Protein AF-0000000078831468 (afdb_homodimer)

InterPro domains:
  IPR011051 RmlC-like cupin domain superfamily [SSF51182] (27-112)
  IPR014710 RmlC-like jelly roll fold [G3DSA:2.60.120.10] (14-116)

Structure (mmCIF, N/CA/C/O backbone):
data_AF-0000000078831468-model_v1
#
loop_
_entity.id
_entity.type
_entity.pdbx_description
1 polymer Cupin
#
loop_
_atom_site.group_PDB
_atom_site.id
_atom_site.type_symbol
_atom_site.label_atom_id
_atom_site.label_alt_id
_atom_site.label_comp_id
_atom_site.label_asym_id
_atom_site.label_entity_id
_atom_site.label_seq_id
_atom_site.pdbx_PDB_ins_code
_atom_site.Cartn_x
_atom_site.Cartn_y
_atom_site.Cartn_z
_atom_site.occupancy
_atom_site.B_iso_or_equiv
_atom_site.auth_seq_id
_atom_site.auth_comp_id
_atom_site.auth_asym_id
_atom_site.auth_atom_id
_atom_site.pdbx_PDB_model_num
ATOM 1 N N . MET A 1 1 ? -18.938 12.031 10.656 1 27.33 1 MET A N 1
ATOM 2 C CA . MET A 1 1 ? -18.188 11.875 9.406 1 27.33 1 MET A CA 1
ATOM 3 C C . MET A 1 1 ? -18.547 10.562 8.719 1 27.33 1 MET A C 1
ATOM 5 O O . MET A 1 1 ? -18.531 9.5 9.344 1 27.33 1 MET A O 1
ATOM 9 N N . THR A 1 2 ? -19.359 10.523 7.738 1 30.59 2 THR A N 1
ATOM 10 C CA . THR A 1 2 ? -20 9.375 7.121 1 30.59 2 THR A CA 1
ATOM 11 C C . THR A 1 2 ? -18.953 8.344 6.688 1 30.59 2 THR A C 1
ATOM 13 O O . THR A 1 2 ? -17.984 8.68 6.016 1 30.59 2 THR A O 1
ATOM 16 N N . GLN A 1 3 ? -18.766 7.34 7.434 1 36.34 3 GLN A N 1
ATOM 17 C CA . GLN A 1 3 ? -17.891 6.238 7.035 1 36.34 3 GLN A CA 1
ATOM 18 C C . GLN A 1 3 ? -18.094 5.883 5.566 1 36.34 3 GLN A C 1
ATOM 20 O O . GLN A 1 3 ? -19.234 5.766 5.098 1 36.34 3 GLN A O 1
ATOM 25 N N . PRO A 1 4 ? -17.219 6.297 4.73 1 39.66 4 PRO A N 1
ATOM 26 C CA . PRO A 1 4 ? -17.562 5.926 3.355 1 39.66 4 PRO A CA 1
ATOM 27 C C . PRO A 1 4 ? -18.172 4.523 3.256 1 39.66 4 PRO A C 1
ATOM 29 O O . PRO A 1 4 ? -17.75 3.615 3.975 1 39.66 4 PRO A O 1
ATOM 32 N N . ILE A 1 5 ? -19.391 4.406 3.178 1 40.69 5 ILE A N 1
ATOM 33 C CA . ILE A 1 5 ? -20.047 3.146 2.844 1 40.69 5 ILE A CA 1
ATOM 34 C C . ILE A 1 5 ? -19.25 2.41 1.776 1 40.69 5 ILE A C 1
ATOM 36 O O . ILE A 1 5 ? -18.984 2.959 0.705 1 40.69 5 ILE A O 1
ATOM 40 N N . HIS A 1 6 ? -18.188 1.81 2.156 1 49.22 6 HIS A N 1
ATOM 41 C CA . HIS A 1 6 ? -17.5 1.022 1.134 1 49.22 6 HIS A CA 1
ATOM 42 C C . HIS A 1 6 ? -18.484 0.12 0.39 1 49.22 6 HIS A C 1
ATOM 44 O O . HIS A 1 6 ? -19.266 -0.592 1.013 1 49.22 6 HIS A O 1
ATOM 50 N N . PRO A 1 7 ? -18.812 0.538 -0.784 1 47.28 7 PRO A N 1
ATOM 51 C CA . PRO A 1 7 ? -19.734 -0.297 -1.564 1 47.28 7 PRO A CA 1
ATOM 52 C C . PRO A 1 7 ? -19.438 -1.789 -1.421 1 47.28 7 PRO A C 1
ATOM 54 O O . PRO A 1 7 ? -18.281 -2.176 -1.192 1 47.28 7 PRO A O 1
ATOM 57 N N . VAL A 1 8 ? -20.422 -2.525 -1.365 1 51.25 8 VAL A N 1
ATOM 58 C CA . VAL A 1 8 ? -20.5 -3.969 -1.566 1 51.25 8 VAL A CA 1
ATOM 59 C C . VAL A 1 8 ? -19.688 -4.359 -2.805 1 51.25 8 VAL A C 1
ATOM 61 O O . VAL A 1 8 ? -19.875 -3.783 -3.879 1 51.25 8 VAL A O 1
ATOM 64 N N . GLY A 1 9 ? -18.406 -4.773 -2.799 1 64 9 GLY A N 1
ATOM 65 C CA . GLY A 1 9 ? -17.672 -5.293 -3.943 1 64 9 GLY A CA 1
ATOM 66 C C . GLY A 1 9 ? -16.266 -4.742 -4.051 1 64 9 GLY A C 1
ATOM 67 O O . GLY A 1 9 ? -15.586 -4.965 -5.055 1 64 9 GLY A O 1
ATOM 68 N N . GLY A 1 10 ? -15.922 -4.016 -3.152 1 82.94 10 GLY A N 1
ATOM 69 C CA . GLY A 1 10 ? -14.562 -3.504 -3.168 1 82.94 10 GLY A CA 1
ATOM 70 C C . GLY A 1 10 ? -14.461 -2.102 -3.738 1 82.94 10 GLY A C 1
ATOM 71 O O . GLY A 1 10 ? -15.18 -1.751 -4.672 1 82.94 10 GLY A O 1
ATOM 72 N N . ALA A 1 11 ? -13.828 -1.176 -3.217 1 92.31 11 ALA A N 1
ATOM 73 C CA . ALA A 1 11 ? -13.562 0.18 -3.691 1 92.31 11 ALA A CA 1
ATOM 74 C C . ALA A 1 11 ? -12.219 0.26 -4.406 1 92.31 11 ALA A C 1
ATOM 76 O O . ALA A 1 11 ? -11.242 -0.351 -3.969 1 92.31 11 ALA A O 1
ATOM 77 N N . THR A 1 12 ? -12.297 0.985 -5.617 1 97 12 THR A N 1
ATOM 78 C CA . THR A 1 12 ? -11.055 1.163 -6.359 1 97 12 THR A CA 1
ATOM 79 C C . THR A 1 12 ? -10.641 2.631 -6.371 1 97 12 THR A C 1
ATOM 81 O O . THR A 1 12 ? -11.477 3.518 -6.559 1 97 12 THR A O 1
ATOM 84 N N . PHE A 1 13 ? -9.406 2.865 -6.262 1 98.25 13 PHE A N 1
ATOM 85 C CA . PHE A 1 13 ? -8.852 4.215 -6.285 1 98.25 13 PHE A CA 1
ATOM 86 C C . PHE A 1 13 ? -7.801 4.352 -7.379 1 98.25 13 PHE A C 1
ATOM 88 O O . PHE A 1 13 ? -6.902 3.516 -7.488 1 98.25 13 PHE A O 1
ATOM 95 N N . ASP A 1 14 ? -7.98 5.363 -8.18 1 98.56 14 ASP A N 1
ATOM 96 C CA . ASP A 1 14 ? -6.875 5.824 -9.016 1 98.56 14 ASP A CA 1
ATOM 97 C C . ASP A 1 14 ? -5.984 6.801 -8.258 1 98.56 14 ASP A C 1
ATOM 99 O O . ASP A 1 14 ? -6.312 7.984 -8.141 1 98.56 14 ASP A O 1
ATOM 103 N N . LEU A 1 15 ? -4.828 6.336 -7.789 1 98.81 15 LEU A N 1
ATOM 104 C CA . LEU A 1 15 ? -4.07 7.102 -6.805 1 98.81 15 LEU A CA 1
ATOM 105 C C . LEU A 1 15 ? -3.512 8.383 -7.422 1 98.81 15 LEU A C 1
ATOM 107 O O . LEU A 1 15 ? -3.436 9.414 -6.754 1 98.81 15 LEU A O 1
ATOM 111 N N . ALA A 1 16 ? -3.172 8.328 -8.664 1 98.44 16 ALA A N 1
ATOM 112 C CA . ALA A 1 16 ? -2.682 9.531 -9.32 1 98.44 16 ALA A CA 1
ATOM 113 C C . ALA A 1 16 ? -3.789 10.57 -9.453 1 98.44 16 ALA A C 1
ATOM 115 O O . ALA A 1 16 ? -3.543 11.773 -9.297 1 98.44 16 ALA A O 1
ATOM 116 N N . ALA A 1 17 ? -4.992 10.109 -9.766 1 98.62 17 ALA A N 1
ATOM 117 C CA . ALA A 1 17 ? -6.117 11.031 -9.891 1 98.62 17 ALA A CA 1
ATOM 118 C C . ALA A 1 17 ? -6.469 11.648 -8.539 1 98.62 17 ALA A C 1
ATOM 120 O O . ALA A 1 17 ? -6.746 12.852 -8.453 1 98.62 17 ALA A O 1
ATOM 121 N N . VAL A 1 18 ? -6.465 10.844 -7.496 1 98.62 18 VAL A N 1
ATOM 122 C CA . VAL A 1 18 ? -6.762 11.344 -6.156 1 98.62 18 VAL A CA 1
ATOM 123 C C . VAL A 1 18 ? -5.715 12.375 -5.746 1 98.62 18 VAL A C 1
ATOM 125 O O . VAL A 1 18 ? -6.055 13.438 -5.219 1 98.62 18 VAL A O 1
ATOM 128 N N . GLU A 1 19 ? -4.465 12.047 -5.996 1 98.69 19 GLU A N 1
ATOM 129 C CA . GLU A 1 19 ? -3.375 12.969 -5.699 1 98.69 19 GLU A CA 1
ATOM 130 C C . GLU A 1 19 ? -3.598 14.32 -6.379 1 98.69 19 GLU A C 1
ATOM 132 O O . GLU A 1 19 ? -3.434 15.367 -5.754 1 98.69 19 GLU A O 1
ATOM 137 N N . ARG A 1 20 ? -3.902 14.305 -7.637 1 98.5 20 ARG A N 1
ATOM 138 C CA . ARG A 1 20 ? -4.117 15.539 -8.391 1 98.5 20 ARG A CA 1
ATOM 139 C C . ARG A 1 20 ? -5.246 16.359 -7.785 1 98.5 20 ARG A C 1
ATOM 141 O O . ARG A 1 20 ? -5.148 17.594 -7.699 1 98.5 20 ARG A O 1
ATOM 148 N N . GLU A 1 21 ? -6.293 15.68 -7.41 1 98.62 21 GLU A N 1
ATOM 149 C CA . GLU A 1 21 ? -7.414 16.359 -6.766 1 98.62 21 GLU A CA 1
ATOM 150 C C . GLU A 1 21 ? -6.98 17.016 -5.457 1 98.62 21 GLU A C 1
ATOM 152 O O . GLU A 1 21 ? -7.344 18.156 -5.176 1 98.62 21 GLU A O 1
ATOM 157 N N . MET A 1 22 ? -6.188 16.312 -4.707 1 98.69 22 MET A N 1
ATOM 158 C CA . MET A 1 22 ? -5.77 16.781 -3.391 1 98.69 22 MET A CA 1
ATOM 159 C C . MET A 1 22 ? -4.852 18 -3.512 1 98.69 22 MET A C 1
ATOM 161 O O . MET A 1 22 ? -4.855 18.859 -2.643 1 98.69 22 MET A O 1
ATOM 165 N N . ARG A 1 23 ? -4.105 18.094 -4.562 1 98.12 23 ARG A N 1
ATOM 166 C CA . ARG A 1 23 ? -3.199 19.219 -4.773 1 98.12 23 ARG A CA 1
ATOM 167 C C . ARG A 1 23 ? -3.977 20.5 -5.031 1 98.12 23 ARG A C 1
ATOM 169 O O . ARG A 1 23 ? -3.412 21.594 -4.969 1 98.12 23 ARG A O 1
ATOM 176 N N . ARG A 1 24 ? -5.238 20.375 -5.25 1 98.06 24 ARG A N 1
ATOM 177 C CA . ARG A 1 24 ? -6.074 21.547 -5.527 1 98.06 24 ARG A CA 1
ATOM 178 C C . ARG A 1 24 ? -6.832 21.969 -4.277 1 98.06 24 ARG A C 1
ATOM 180 O O . ARG A 1 24 ? -7.527 23 -4.289 1 98.06 24 ARG A O 1
ATOM 187 N N . GLU A 1 25 ? -6.762 21.219 -3.242 1 97.88 25 GLU A N 1
ATOM 188 C CA . GLU A 1 25 ? -7.477 21.516 -2.006 1 97.88 25 GLU A CA 1
ATOM 189 C C . GLU A 1 25 ? -6.875 22.719 -1.3 1 97.88 25 GLU A C 1
ATOM 191 O O . GLU A 1 25 ? -5.664 22.953 -1.367 1 97.88 25 GLU A O 1
ATOM 196 N N . ASP A 1 26 ? -7.617 23.438 -0.577 1 97.31 26 ASP A N 1
ATOM 197 C CA . ASP A 1 26 ? -7.195 24.625 0.177 1 97.31 26 ASP A CA 1
ATOM 198 C C . ASP A 1 26 ? -6.133 24.25 1.214 1 97.31 26 ASP A C 1
ATOM 200 O O . ASP A 1 26 ? -5.156 24.984 1.395 1 97.31 26 ASP A O 1
ATOM 204 N N . ALA A 1 27 ? -6.359 23.156 1.871 1 96 27 ALA A N 1
ATOM 205 C CA . ALA A 1 27 ? -5.41 22.734 2.895 1 96 27 ALA A CA 1
ATOM 206 C C . ALA A 1 27 ? -4.008 22.562 2.311 1 96 27 ALA A C 1
ATOM 208 O O . ALA A 1 27 ? -3.021 22.984 2.924 1 96 27 ALA A O 1
ATOM 209 N N . TYR A 1 28 ? -3.918 21.922 1.181 1 97.88 28 TYR A N 1
ATOM 210 C CA . TYR A 1 28 ? -2.635 21.75 0.508 1 97.88 28 TYR A CA 1
ATOM 211 C C . TYR A 1 28 ? -2.012 23.094 0.17 1 97.88 28 TYR A C 1
ATOM 213 O O . TYR A 1 28 ? -0.813 23.297 0.374 1 97.88 28 TYR A O 1
ATOM 221 N N . GLN A 1 29 ? -2.848 24 -0.372 1 97.06 29 GLN A N 1
ATOM 222 C CA . GLN A 1 29 ? -2.35 25.312 -0.791 1 97.06 29 GLN A CA 1
ATOM 223 C C . GLN A 1 29 ? -1.886 26.125 0.409 1 97.06 29 GLN A C 1
ATOM 225 O O . GLN A 1 29 ? -0.854 26.797 0.346 1 97.06 29 GLN A O 1
ATOM 230 N N . ARG A 1 30 ? -2.533 26.031 1.507 1 97.25 30 ARG A N 1
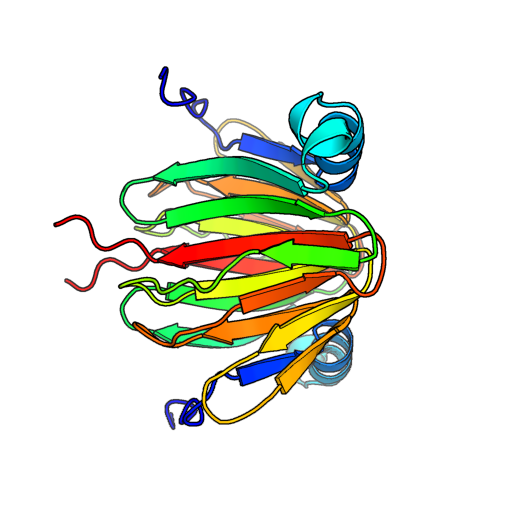ATOM 231 C CA . ARG A 1 30 ? -2.275 26.875 2.668 1 97.25 30 ARG A CA 1
ATOM 232 C C . ARG A 1 30 ? -1.222 26.25 3.576 1 97.25 30 ARG A C 1
ATOM 234 O O . ARG A 1 30 ? -0.322 26.938 4.062 1 97.25 30 ARG A O 1
ATOM 241 N N . GLU A 1 31 ? -1.293 24.953 3.777 1 96.5 31 GLU A N 1
ATOM 242 C CA . GLU A 1 31 ? -0.496 24.281 4.805 1 96.5 31 GLU A CA 1
ATOM 243 C C . GLU A 1 31 ? 0.715 23.578 4.195 1 96.5 31 GLU A C 1
ATOM 245 O O . GLU A 1 31 ? 1.65 23.219 4.91 1 96.5 31 GLU A O 1
ATOM 250 N N . GLY A 1 32 ? 0.666 23.359 2.893 1 98 32 GLY A N 1
ATOM 251 C CA . GLY A 1 32 ? 1.761 22.703 2.209 1 98 32 GLY A CA 1
ATOM 252 C C . GLY A 1 32 ? 1.627 21.188 2.203 1 98 32 GLY A C 1
ATOM 253 O O . GLY A 1 32 ? 2.498 20.484 1.686 1 98 32 GLY A O 1
ATOM 254 N N . HIS A 1 33 ? 0.554 20.734 2.889 1 98.31 33 HIS A N 1
ATOM 255 C CA . HIS A 1 33 ? 0.274 19.312 2.869 1 98.31 33 HIS A CA 1
ATOM 256 C C . HIS A 1 33 ? -1.194 19.031 3.174 1 98.31 33 HIS A C 1
ATOM 258 O O . HIS A 1 33 ? -1.901 19.891 3.689 1 98.31 33 HIS A O 1
ATOM 264 N N . THR A 1 34 ? -1.648 17.906 2.781 1 98.31 34 THR A N 1
ATOM 265 C CA . THR A 1 34 ? -2.988 17.422 3.096 1 98.31 34 THR A CA 1
ATOM 266 C C . THR A 1 34 ? -3.021 15.898 3.135 1 98.31 34 THR A C 1
ATOM 268 O O . THR A 1 34 ? -2.127 15.234 2.602 1 98.31 34 THR A O 1
ATOM 271 N N . ALA A 1 35 ? -3.973 15.359 3.85 1 98.19 35 ALA A N 1
ATOM 272 C CA . ALA A 1 35 ? -4.145 13.922 4.02 1 98.19 35 ALA A CA 1
ATOM 273 C C . ALA A 1 35 ? -5.582 13.5 3.742 1 98.19 35 ALA A C 1
ATOM 275 O O . ALA A 1 35 ? -6.523 14.234 4.051 1 98.19 35 ALA A O 1
ATOM 276 N N . ARG A 1 36 ? -5.699 12.32 3.137 1 98.19 36 ARG A N 1
ATOM 277 C CA . ARG A 1 36 ? -7.012 11.742 2.861 1 98.19 36 ARG A CA 1
ATOM 278 C C . ARG A 1 36 ? -7.051 10.266 3.242 1 98.19 36 ARG A C 1
ATOM 280 O O . ARG A 1 36 ? -6.238 9.469 2.762 1 98.19 36 ARG A O 1
ATOM 287 N N . THR A 1 37 ? -8.031 9.914 4.098 1 97.81 37 THR A N 1
ATOM 288 C CA . THR A 1 37 ? -8.219 8.516 4.441 1 97.81 37 THR A CA 1
ATOM 289 C C . THR A 1 37 ? -8.953 7.773 3.33 1 97.81 37 THR A C 1
ATOM 291 O O . THR A 1 37 ? -10.102 8.094 3.025 1 97.81 37 THR A O 1
ATOM 294 N N . LEU A 1 38 ? -8.344 6.77 2.746 1 97.31 38 LEU A N 1
ATOM 295 C CA . LEU A 1 38 ? -8.945 5.973 1.682 1 97.31 38 LEU A CA 1
ATOM 296 C C . LEU A 1 38 ? -9.672 4.762 2.254 1 97.31 38 LEU A C 1
ATOM 298 O O . LEU A 1 38 ? -10.727 4.375 1.753 1 97.31 38 LEU A O 1
ATOM 302 N N . VAL A 1 39 ? -9.07 4.191 3.281 1 93.94 39 VAL A N 1
ATOM 303 C CA . VAL A 1 39 ? -9.602 2.99 3.918 1 93.94 39 VAL A CA 1
ATOM 304 C C . VAL A 1 39 ? -9.641 3.18 5.434 1 93.94 39 VAL A C 1
ATOM 306 O O . VAL A 1 39 ? -8.641 3.561 6.043 1 93.94 39 VAL A O 1
ATOM 309 N N . ARG A 1 40 ? -10.781 2.98 5.992 1 93.44 40 ARG A N 1
ATOM 310 C CA . ARG A 1 40 ? -10.961 2.963 7.441 1 93.44 40 ARG A CA 1
ATOM 311 C C . ARG A 1 40 ? -11.758 1.735 7.875 1 93.44 40 ARG A C 1
ATOM 313 O O . ARG A 1 40 ? -12.977 1.799 8.023 1 93.44 40 ARG A O 1
ATOM 320 N N . GLU A 1 41 ? -11.094 0.683 7.98 1 89.44 41 GLU A N 1
ATOM 321 C CA . GLU A 1 41 ? -11.664 -0.566 8.469 1 89.44 41 GLU A CA 1
ATOM 322 C C . GLU A 1 41 ? -11.117 -0.918 9.852 1 89.44 41 GLU A C 1
ATOM 324 O O . GLU A 1 41 ? -10.102 -0.374 10.281 1 89.44 41 GLU A O 1
ATOM 329 N N . PRO A 1 42 ? -11.828 -1.762 10.57 1 86.56 42 PRO A N 1
ATOM 330 C CA . PRO A 1 42 ? -11.383 -2.084 11.922 1 86.56 42 PRO A CA 1
ATOM 331 C C . PRO A 1 42 ? -9.953 -2.635 11.953 1 86.56 42 PRO A C 1
ATOM 333 O O . PRO A 1 42 ? -9.25 -2.469 12.953 1 86.56 42 PRO A O 1
ATOM 336 N N . ASP A 1 43 ? -9.5 -3.246 10.844 1 90.69 43 ASP A N 1
ATOM 337 C CA . ASP A 1 43 ? -8.211 -3.934 10.891 1 90.69 43 ASP A CA 1
ATOM 338 C C . ASP A 1 43 ? -7.207 -3.283 9.938 1 90.69 43 ASP A C 1
ATOM 340 O O . ASP A 1 43 ? -6.039 -3.676 9.898 1 90.69 43 ASP A O 1
ATOM 344 N N . LEU A 1 44 ? -7.703 -2.275 9.188 1 93.62 44 LEU A N 1
ATOM 345 C CA . LEU A 1 44 ? -6.805 -1.702 8.188 1 93.62 44 LEU A CA 1
ATOM 346 C C . LEU A 1 44 ? -7.141 -0.237 7.934 1 93.62 44 LEU A C 1
ATOM 348 O O . LEU A 1 44 ? -8.297 0.102 7.664 1 93.62 44 LEU A O 1
ATOM 352 N N . ARG A 1 45 ? -6.168 0.607 7.992 1 94.69 45 ARG A N 1
ATOM 353 C CA . ARG A 1 45 ? -6.289 2.021 7.656 1 94.69 45 ARG A CA 1
ATOM 354 C C . ARG A 1 45 ? -5.273 2.418 6.586 1 94.69 45 ARG A C 1
ATOM 356 O O . ARG A 1 45 ? -4.098 2.066 6.68 1 94.69 45 ARG A O 1
ATOM 363 N N . ILE A 1 46 ? -5.703 3.055 5.531 1 97.25 46 ILE A N 1
ATOM 364 C CA . ILE A 1 46 ? -4.84 3.561 4.469 1 97.25 46 ILE A CA 1
ATOM 365 C C . ILE A 1 46 ? -5.113 5.047 4.246 1 97.25 46 ILE A C 1
ATOM 367 O O . ILE A 1 46 ? -6.254 5.445 4.004 1 97.25 46 ILE A O 1
ATOM 371 N N . VAL A 1 47 ? -4.043 5.824 4.355 1 97.88 47 VAL A N 1
ATOM 372 C CA . VAL A 1 47 ? -4.129 7.27 4.203 1 97.88 47 VAL A CA 1
ATOM 373 C C . VAL A 1 47 ? -3.201 7.727 3.078 1 97.88 47 VAL A C 1
ATOM 375 O O . VAL A 1 47 ? -2.047 7.297 3.004 1 97.88 47 VAL A O 1
ATOM 378 N N . LEU A 1 48 ? -3.734 8.508 2.172 1 98.81 48 LEU A N 1
ATOM 379 C CA . LEU A 1 48 ? -2.904 9.164 1.17 1 98.81 48 LEU A CA 1
ATOM 380 C C . LEU A 1 48 ? -2.518 10.57 1.625 1 98.81 48 LEU A C 1
ATOM 382 O O . LEU A 1 48 ? -3.379 11.359 2.021 1 98.81 48 LEU A O 1
ATOM 386 N N . ILE A 1 49 ? -1.246 10.875 1.613 1 98.81 49 ILE A N 1
ATOM 387 C CA . ILE A 1 49 ? -0.739 12.18 2.018 1 98.81 49 ILE A CA 1
ATOM 388 C C . ILE A 1 49 ? -0.003 12.836 0.849 1 98.81 49 ILE A C 1
ATOM 390 O O . ILE A 1 49 ? 0.768 12.172 0.147 1 98.81 49 ILE A O 1
ATOM 394 N N . VAL A 1 50 ? -0.24 14.078 0.637 1 98.88 50 VAL A N 1
ATOM 395 C CA . VAL A 1 50 ? 0.403 14.867 -0.408 1 98.88 50 VAL A CA 1
ATOM 396 C C . VAL A 1 50 ? 1.082 16.078 0.208 1 98.88 50 VAL A C 1
ATOM 398 O O . VAL A 1 50 ? 0.51 16.75 1.076 1 98.88 50 VAL A O 1
ATOM 401 N N . MET A 1 51 ? 2.264 16.375 -0.221 1 98.81 51 MET A N 1
ATOM 402 C CA . MET A 1 51 ? 3.062 17.438 0.39 1 98.81 51 MET A CA 1
ATOM 403 C C . MET A 1 51 ? 3.781 18.25 -0.674 1 98.81 51 MET A C 1
ATOM 405 O O . MET A 1 51 ? 4.32 17.703 -1.633 1 98.81 51 MET A O 1
ATOM 409 N N . LYS A 1 52 ? 3.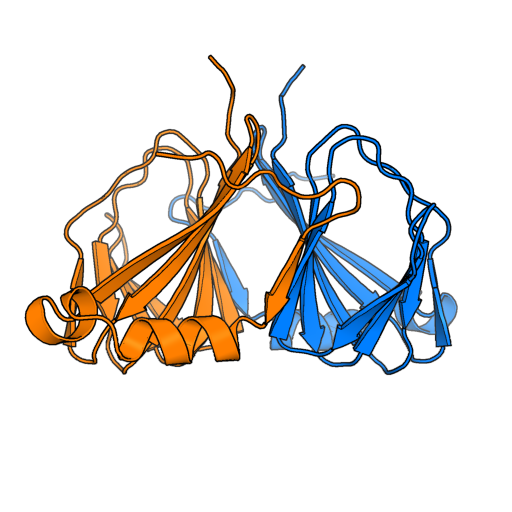873 19.516 -0.49 1 98.81 52 LYS A N 1
ATOM 410 C CA . LYS A 1 52 ? 4.719 20.391 -1.3 1 98.81 52 LYS A CA 1
ATOM 411 C C . LYS A 1 52 ? 6.195 20.156 -0.998 1 98.81 52 LYS A C 1
ATOM 413 O O . LYS A 1 52 ? 6.551 19.719 0.097 1 98.81 52 LYS A O 1
ATOM 418 N N . ALA A 1 53 ? 6.961 20.516 -2.014 1 98.69 53 ALA A N 1
ATOM 419 C CA . ALA A 1 53 ? 8.398 20.5 -1.753 1 98.69 53 ALA A CA 1
ATOM 420 C C . ALA A 1 53 ? 8.758 21.422 -0.581 1 98.69 53 ALA A C 1
ATOM 422 O O . ALA A 1 53 ? 8.273 22.547 -0.501 1 98.69 53 ALA A O 1
ATOM 423 N N . GLY A 1 54 ? 9.484 20.828 0.363 1 98.19 54 GLY A N 1
ATOM 424 C CA . GLY A 1 54 ? 9.945 21.609 1.502 1 98.19 54 GLY A CA 1
ATOM 425 C C . GLY A 1 54 ? 9.023 21.516 2.701 1 98.19 54 GLY A C 1
ATOM 426 O O . GLY A 1 54 ? 9.398 21.875 3.816 1 98.19 54 GLY A O 1
ATOM 427 N N . ALA A 1 55 ? 7.816 21.062 2.516 1 98.19 55 ALA A N 1
ATOM 428 C CA . ALA A 1 55 ? 6.887 20.922 3.631 1 98.19 55 ALA A CA 1
ATOM 429 C C . ALA A 1 55 ? 7.359 19.859 4.613 1 98.19 55 ALA A C 1
ATOM 431 O O . ALA A 1 55 ? 8.039 18.906 4.223 1 98.19 55 ALA A O 1
ATOM 432 N N . ARG A 1 56 ? 6.93 20.078 5.879 1 97 56 ARG A N 1
ATOM 433 C CA . ARG A 1 56 ? 7.289 19.156 6.949 1 97 56 ARG A CA 1
ATOM 434 C C . ARG A 1 56 ? 6.074 18.781 7.793 1 97 56 ARG A C 1
ATOM 436 O O . ARG A 1 56 ? 5.168 19.609 7.973 1 97 56 ARG A O 1
ATOM 443 N N . MET A 1 57 ? 6.066 17.547 8.156 1 95.44 57 MET A N 1
ATOM 444 C CA . MET A 1 57 ? 5.098 17.094 9.156 1 95.44 57 MET A CA 1
ATOM 445 C C . MET A 1 57 ? 5.789 16.766 10.477 1 95.44 57 MET A C 1
ATOM 447 O O . MET A 1 57 ? 6.812 16.078 10.492 1 95.44 57 MET A O 1
ATOM 451 N N . ALA A 1 58 ? 5.219 17.25 11.461 1 90.25 58 ALA A N 1
ATOM 452 C CA . ALA A 1 58 ? 5.797 17.109 12.797 1 90.25 58 ALA A CA 1
ATOM 453 C C . ALA A 1 58 ? 5.895 15.648 13.203 1 90.25 58 ALA A C 1
ATOM 455 O O . ALA A 1 58 ? 5.352 14.766 12.531 1 90.25 58 ALA A O 1
ATOM 456 N N . GLU A 1 59 ? 6.531 15.477 14.297 1 91.19 59 GLU A N 1
ATOM 457 C CA . GLU A 1 59 ? 6.816 14.133 14.789 1 91.19 59 GLU A CA 1
ATOM 458 C C . GLU A 1 59 ? 5.531 13.375 15.109 1 91.19 59 GLU A C 1
ATOM 460 O O . GLU A 1 59 ? 4.621 13.922 15.734 1 91.19 59 GLU A O 1
ATOM 465 N N . HIS A 1 60 ? 5.547 12.109 14.617 1 89.62 60 HIS A N 1
ATOM 466 C CA . HIS A 1 60 ? 4.426 11.203 14.828 1 89.62 60 HIS A CA 1
ATOM 467 C C . HIS A 1 60 ? 4.898 9.859 15.375 1 89.62 60 HIS A C 1
ATOM 469 O O . HIS A 1 60 ? 6.082 9.523 15.273 1 89.62 60 HIS A O 1
ATOM 475 N N . ARG A 1 61 ? 4.008 9.328 16.094 1 91.12 61 ARG A N 1
ATOM 476 C CA . ARG A 1 61 ? 4.141 7.918 16.438 1 91.12 61 ARG A CA 1
ATOM 477 C C . ARG A 1 61 ? 2.795 7.207 16.359 1 91.12 61 ARG A C 1
ATOM 479 O O . ARG A 1 61 ? 1.746 7.84 16.516 1 91.12 61 ARG A O 1
ATOM 486 N N . ALA A 1 62 ? 2.85 5.984 16.047 1 90.62 62 ALA A N 1
ATOM 487 C CA . ALA A 1 62 ? 1.64 5.172 16 1 90.62 62 ALA A CA 1
ATOM 488 C C . ALA A 1 62 ? 1.776 3.93 16.875 1 90.62 62 ALA A C 1
ATOM 490 O O . ALA A 1 62 ? 2.875 3.391 17.031 1 90.62 62 ALA A O 1
ATOM 491 N N . SER A 1 63 ? 0.696 3.529 17.406 1 91.38 63 SER A N 1
ATOM 492 C CA . SER A 1 63 ? 0.686 2.312 18.219 1 91.38 63 SER A CA 1
ATOM 493 C C . SER A 1 63 ? 0.725 1.066 17.344 1 91.38 63 SER A C 1
ATOM 495 O O . SER A 1 63 ? 0.948 -0.041 17.828 1 91.38 63 SER A O 1
ATOM 497 N N . GLU A 1 64 ? 0.534 1.215 16.078 1 92.31 64 GLU A N 1
ATOM 498 C CA . GLU A 1 64 ? 0.516 0.129 15.094 1 92.31 64 GLU A CA 1
ATOM 499 C C . GLU A 1 64 ? 1.801 0.107 14.273 1 92.31 64 GLU A C 1
ATOM 501 O O . GLU A 1 64 ? 2.564 1.073 14.273 1 92.31 64 GLU A O 1
ATOM 506 N N . THR A 1 65 ? 1.984 -1.035 13.656 1 92.5 65 THR A N 1
ATOM 507 C CA . THR A 1 65 ? 2.967 -1.041 12.578 1 92.5 65 THR A CA 1
ATOM 508 C C . THR A 1 65 ? 2.516 -0.142 11.43 1 92.5 65 THR A C 1
ATOM 510 O O . THR A 1 65 ? 1.342 -0.152 11.055 1 92.5 65 THR A O 1
ATOM 513 N N . VAL A 1 66 ? 3.436 0.61 10.93 1 94.69 66 VAL A N 1
ATOM 514 C CA . VAL A 1 66 ? 3.109 1.54 9.852 1 94.69 66 VAL A CA 1
ATOM 515 C C . VAL A 1 66 ? 4 1.268 8.641 1 94.69 66 VAL A C 1
ATOM 517 O O . VAL A 1 66 ? 5.203 1.043 8.789 1 94.69 66 VAL A O 1
ATOM 520 N N . SER A 1 67 ? 3.434 1.203 7.484 1 96.88 67 SER A N 1
ATOM 521 C CA . SER A 1 67 ? 4.242 1.27 6.273 1 96.88 67 SER A CA 1
ATOM 522 C C . SER A 1 67 ? 4.051 2.6 5.551 1 96.88 67 SER A C 1
ATOM 524 O O . SER A 1 67 ? 2.945 3.146 5.531 1 96.88 67 SER A O 1
ATOM 526 N N . VAL A 1 68 ? 5.129 3.131 5.004 1 98.12 68 VAL A N 1
ATOM 527 C CA . VAL A 1 68 ? 5.152 4.344 4.191 1 98.12 68 VAL A CA 1
ATOM 528 C C . VAL A 1 68 ? 5.625 4.008 2.779 1 98.12 68 VAL A C 1
ATOM 530 O O . VAL A 1 68 ? 6.762 3.574 2.584 1 98.12 68 VAL A O 1
ATOM 533 N N . HIS A 1 69 ? 4.754 4.219 1.812 1 98.81 69 HIS A N 1
ATOM 534 C CA . HIS A 1 69 ? 5.059 3.891 0.424 1 98.81 69 HIS A CA 1
ATOM 535 C C . HIS A 1 69 ? 5.043 5.141 -0.452 1 98.81 69 HIS A C 1
ATOM 537 O O . HIS A 1 69 ? 3.986 5.73 -0.677 1 98.81 69 HIS A O 1
ATOM 543 N N . ALA A 1 70 ? 6.215 5.52 -0.924 1 98.94 70 ALA A N 1
ATOM 544 C CA . ALA A 1 70 ? 6.309 6.711 -1.764 1 98.94 70 ALA A CA 1
ATOM 545 C C . ALA A 1 70 ? 5.746 6.445 -3.156 1 98.94 70 ALA A C 1
ATOM 547 O O . ALA A 1 70 ? 6.227 5.559 -3.869 1 98.94 70 ALA A O 1
ATOM 548 N N . LEU A 1 71 ? 4.785 7.242 -3.539 1 98.81 71 LEU A N 1
ATOM 549 C CA . LEU A 1 71 ? 4.105 7.055 -4.816 1 98.81 71 LEU A CA 1
ATOM 550 C C . LEU A 1 71 ? 4.629 8.039 -5.859 1 98.81 71 LEU A C 1
ATOM 552 O O . LEU A 1 71 ? 4.496 7.801 -7.062 1 98.81 71 LEU A O 1
ATOM 556 N N . SER A 1 72 ? 5.055 9.164 -5.445 1 98.75 72 SER A N 1
ATOM 557 C CA . SER A 1 72 ? 5.699 10.18 -6.266 1 98.75 72 SER A CA 1
ATOM 558 C C . SER A 1 72 ? 6.625 11.062 -5.43 1 98.75 72 SER A C 1
ATOM 560 O O . SER A 1 72 ? 6.461 11.164 -4.215 1 98.75 72 SER A O 1
ATOM 562 N N . GLY A 1 73 ? 7.625 11.609 -6.035 1 98.75 73 GLY A N 1
ATOM 563 C CA . GLY A 1 73 ? 8.531 12.531 -5.371 1 98.75 73 GLY A CA 1
ATOM 564 C C . GLY A 1 73 ? 9.562 11.836 -4.508 1 98.75 73 GLY A C 1
ATOM 565 O O . GLY A 1 73 ? 10.078 10.773 -4.871 1 98.75 73 GLY A O 1
ATOM 566 N N . HIS A 1 74 ? 9.984 12.555 -3.486 1 98.81 74 HIS A N 1
ATOM 567 C CA . HIS A 1 74 ? 11.055 12.141 -2.584 1 98.81 74 HIS A CA 1
ATOM 568 C C . HIS A 1 74 ? 10.852 12.719 -1.188 1 98.81 74 HIS A C 1
ATOM 570 O O . HIS A 1 74 ? 10.953 13.938 -0.997 1 98.81 74 HIS A O 1
ATOM 576 N N . VAL A 1 75 ? 10.57 11.797 -0.218 1 98.75 75 VAL A N 1
ATOM 577 C CA . VAL A 1 75 ? 10.406 12.25 1.16 1 98.75 75 VAL A CA 1
ATOM 578 C C . VAL A 1 75 ? 11.547 11.711 2.018 1 98.75 75 VAL A C 1
ATOM 580 O O . VAL A 1 75 ? 12.219 10.75 1.636 1 98.75 75 VAL A O 1
ATOM 583 N N . ARG A 1 76 ? 11.75 12.383 3.029 1 98.5 76 ARG A N 1
ATOM 584 C CA 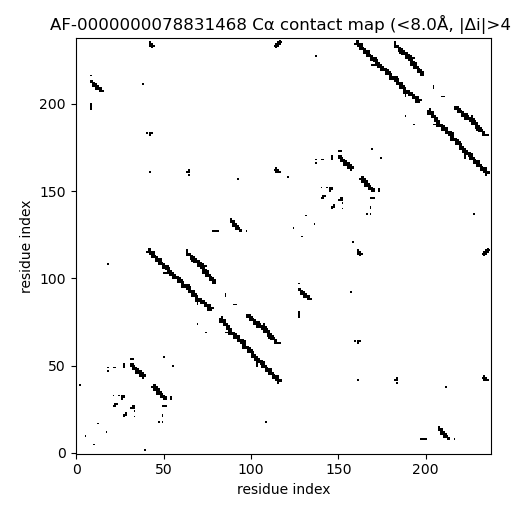. ARG A 1 76 ? 12.734 12 4.039 1 98.5 76 ARG A CA 1
ATOM 585 C C . ARG A 1 76 ? 12.07 11.82 5.402 1 98.5 76 ARG A C 1
ATOM 587 O O . ARG A 1 76 ? 11.297 12.672 5.84 1 98.5 76 ARG A O 1
ATOM 594 N N . LEU A 1 77 ? 12.344 10.68 6.031 1 97.56 77 LEU A N 1
ATOM 595 C CA . LEU A 1 77 ? 11.867 10.43 7.387 1 97.56 77 LEU A CA 1
ATOM 596 C C . LEU A 1 77 ? 13.016 10.461 8.383 1 97.56 77 LEU A C 1
ATOM 598 O O . LEU A 1 77 ? 14.047 9.82 8.172 1 97.56 77 LEU A O 1
ATOM 602 N N . ARG A 1 78 ? 12.836 11.188 9.391 1 96.06 78 ARG A N 1
ATOM 603 C CA . ARG A 1 78 ? 13.812 11.18 10.469 1 96.06 78 ARG A CA 1
ATOM 604 C C . ARG A 1 78 ? 13.375 10.258 11.602 1 96.06 78 ARG A C 1
ATOM 606 O O . ARG A 1 78 ? 12.289 10.438 12.172 1 96.06 78 ARG A O 1
ATOM 613 N N . LEU A 1 79 ? 14.172 9.234 11.789 1 94.62 79 LEU A N 1
ATOM 614 C CA . LEU A 1 79 ? 13.984 8.297 12.891 1 94.62 79 LEU A CA 1
ATOM 615 C C . LEU A 1 79 ? 14.945 8.602 14.031 1 94.62 79 LEU A C 1
ATOM 617 O O . LEU A 1 79 ? 15.859 9.422 13.875 1 94.62 79 LEU A O 1
ATOM 621 N N . PRO A 1 80 ? 14.703 8.031 15.227 1 92 80 PRO A N 1
ATOM 622 C CA . PRO A 1 80 ? 15.57 8.344 16.359 1 92 80 PRO A CA 1
ATOM 623 C C . PRO A 1 80 ? 17.047 8.07 16.078 1 92 80 PRO A C 1
ATOM 625 O O . PRO A 1 80 ? 17.906 8.859 16.469 1 92 80 PRO A O 1
ATOM 628 N N . ASP A 1 81 ? 17.297 7.059 15.273 1 90.44 81 ASP A N 1
ATOM 629 C CA . ASP A 1 81 ? 18.688 6.648 15.148 1 90.44 81 ASP A CA 1
ATOM 630 C C . ASP A 1 81 ? 19.203 6.883 13.734 1 90.44 81 ASP A C 1
ATOM 632 O O . ASP A 1 81 ? 20.391 6.699 13.461 1 90.44 81 ASP A O 1
ATOM 636 N N . LYS A 1 82 ? 18.297 7.262 12.844 1 93.19 82 LYS A N 1
ATOM 637 C CA . LYS A 1 82 ? 18.734 7.422 11.461 1 93.19 82 LYS A CA 1
ATOM 638 C C . LYS A 1 82 ? 17.75 8.273 10.664 1 93.19 82 LYS A C 1
ATOM 640 O O . LYS A 1 82 ? 16.625 8.516 11.117 1 93.19 82 LYS A O 1
ATOM 645 N N . THR A 1 83 ? 18.266 8.703 9.516 1 96.31 83 THR A N 1
ATOM 646 C CA . THR A 1 83 ? 17.422 9.352 8.516 1 96.31 83 THR A CA 1
ATOM 647 C C . THR A 1 83 ? 17.266 8.461 7.285 1 96.31 83 THR A C 1
ATOM 649 O O . THR A 1 83 ? 18.25 7.906 6.781 1 96.31 83 THR A O 1
ATOM 652 N N . VAL A 1 84 ? 16.047 8.352 6.855 1 97.12 84 VAL A N 1
ATOM 653 C CA . VAL A 1 84 ? 15.773 7.469 5.73 1 97.12 84 VAL A CA 1
ATOM 654 C C . VAL A 1 84 ? 15.273 8.289 4.543 1 97.12 84 VAL A C 1
ATOM 656 O O . VAL A 1 84 ? 14.281 9.016 4.656 1 97.12 84 VAL A O 1
ATOM 659 N N . GLU A 1 85 ? 15.984 8.133 3.438 1 98.19 85 GLU A N 1
ATOM 660 C CA . GLU A 1 85 ? 15.492 8.68 2.176 1 98.19 85 GLU A CA 1
ATOM 661 C C . GLU A 1 85 ? 14.516 7.719 1.501 1 98.19 85 GLU A C 1
ATOM 663 O O . GLU A 1 85 ? 14.82 6.535 1.335 1 98.19 85 GLU A O 1
ATOM 668 N N . LEU A 1 86 ? 13.414 8.312 1.077 1 98.31 86 LEU A N 1
ATOM 669 C CA . LEU A 1 86 ? 12.359 7.492 0.496 1 98.31 86 LEU A CA 1
ATOM 670 C C . LEU A 1 86 ? 11.867 8.086 -0.821 1 98.31 86 LEU A C 1
ATOM 672 O O . LEU A 1 86 ? 10.828 8.742 -0.863 1 98.31 86 LEU A O 1
ATOM 676 N N . PRO A 1 87 ? 12.664 7.801 -1.92 1 98.62 87 PRO A N 1
ATOM 677 C CA . PRO A 1 87 ? 12.188 8.203 -3.248 1 98.62 87 PRO A CA 1
ATOM 678 C C . PRO A 1 87 ? 11.031 7.34 -3.748 1 98.62 87 PRO A C 1
ATOM 680 O O . PRO A 1 87 ? 10.688 6.34 -3.117 1 98.62 87 PRO A O 1
ATOM 683 N N . PHE A 1 88 ? 10.477 7.773 -4.836 1 98.44 88 PHE A N 1
ATOM 684 C CA . PHE A 1 88 ? 9.398 7.047 -5.48 1 98.44 88 PHE A CA 1
ATOM 685 C C . PHE A 1 88 ? 9.703 5.555 -5.543 1 98.44 88 PHE A C 1
ATOM 687 O O . PHE A 1 88 ? 10.828 5.164 -5.875 1 98.44 88 PHE A O 1
ATOM 694 N N . GLY A 1 89 ? 8.734 4.746 -5.156 1 98.38 89 GLY A N 1
ATOM 695 C CA . GLY A 1 89 ? 8.836 3.312 -5.371 1 98.38 89 GLY A CA 1
ATOM 696 C C . GLY A 1 89 ? 9.414 2.57 -4.184 1 98.38 89 GLY A C 1
ATOM 697 O O . GLY A 1 89 ? 9.453 1.338 -4.172 1 98.38 89 GLY A O 1
ATOM 698 N N . ARG A 1 90 ? 9.898 3.307 -3.219 1 98.56 90 ARG A N 1
ATOM 699 C CA . ARG A 1 90 ? 10.414 2.666 -2.014 1 98.56 90 ARG A CA 1
ATOM 700 C C . ARG A 1 90 ? 9.336 2.576 -0.936 1 98.56 90 ARG A C 1
ATOM 702 O O . ARG A 1 90 ? 8.438 3.416 -0.878 1 98.56 90 ARG A O 1
ATOM 709 N N . LEU A 1 91 ? 9.398 1.52 -0.14 1 98.69 91 LEU A N 1
ATOM 710 C CA . LEU A 1 91 ? 8.5 1.237 0.973 1 98.69 91 LEU A CA 1
ATOM 711 C C . LEU A 1 91 ? 9.273 1.114 2.281 1 98.69 91 LEU A C 1
ATOM 713 O O . LEU A 1 91 ? 10.25 0.371 2.359 1 98.69 91 LEU A O 1
ATOM 717 N N . LEU A 1 92 ? 8.883 1.947 3.256 1 98 92 LEU A N 1
ATOM 718 C CA . LEU A 1 92 ? 9.469 1.905 4.59 1 98 92 LEU A CA 1
ATOM 719 C C . LEU A 1 92 ? 8.484 1.322 5.598 1 98 92 LEU A C 1
ATOM 721 O O . LEU A 1 92 ? 7.305 1.677 5.598 1 98 92 LEU A O 1
ATOM 725 N N . VAL A 1 93 ? 8.938 0.401 6.402 1 96.75 93 VAL A N 1
ATOM 726 C CA . VAL A 1 93 ? 8.125 -0.166 7.473 1 96.75 93 VAL A CA 1
ATOM 727 C C . VAL A 1 93 ? 8.656 0.304 8.828 1 96.75 93 VAL A C 1
ATOM 729 O O . VAL A 1 93 ? 9.844 0.185 9.109 1 96.75 93 VAL A O 1
ATOM 732 N N . LEU A 1 94 ? 7.773 0.851 9.602 1 94.75 94 LEU A N 1
ATOM 733 C CA . LEU A 1 94 ? 8.094 1.354 10.938 1 94.75 94 LEU A CA 1
ATOM 734 C C . LEU A 1 94 ? 7.441 0.49 12.016 1 94.75 94 LEU A C 1
ATOM 736 O O . LEU A 1 94 ? 6.238 0.229 11.961 1 94.75 94 LEU A O 1
ATOM 740 N N . GLU A 1 95 ? 8.242 0.101 12.922 1 91.31 95 GLU A N 1
ATOM 741 C CA . GLU A 1 95 ? 7.723 -0.675 14.039 1 91.31 95 GLU A CA 1
ATOM 742 C C . GLU A 1 95 ? 6.82 0.175 14.93 1 91.31 95 GLU A C 1
ATOM 744 O O . GLU A 1 95 ? 6.883 1.406 14.891 1 91.31 95 GLU A O 1
ATOM 749 N N . LYS A 1 96 ? 6.035 -0.538 15.734 1 91.12 96 LYS A N 1
ATOM 750 C CA . LYS A 1 96 ? 5.133 0.128 16.672 1 91.12 96 LYS A CA 1
ATOM 751 C C . LYS A 1 96 ? 5.891 1.1 17.578 1 91.12 96 LYS A C 1
ATOM 753 O O . LYS A 1 96 ? 6.957 0.769 18.094 1 91.12 96 LYS A O 1
ATOM 758 N N . GLY A 1 97 ? 5.328 2.285 17.641 1 91.5 97 GLY A N 1
ATOM 759 C CA . GLY A 1 97 ? 5.832 3.242 18.609 1 91.5 97 GLY A CA 1
ATOM 760 C C . GLY A 1 97 ? 7.051 4.004 18.125 1 91.5 97 GLY A C 1
ATOM 761 O O . GLY A 1 97 ? 7.535 4.914 18.797 1 91.5 97 GLY A O 1
ATOM 762 N N . LEU A 1 98 ? 7.574 3.711 17 1 92.38 98 LEU A N 1
ATOM 763 C CA . LEU A 1 98 ? 8.773 4.383 16.5 1 92.38 98 LEU A CA 1
ATOM 764 C C . LEU A 1 98 ? 8.453 5.809 16.062 1 92.38 98 LEU A C 1
ATOM 766 O O . LEU A 1 98 ? 7.68 6.016 15.125 1 92.38 98 LEU A O 1
ATOM 770 N N . ARG A 1 99 ? 9.086 6.711 16.734 1 94.69 99 ARG A N 1
ATOM 771 C CA . ARG A 1 99 ? 8.867 8.117 16.438 1 94.69 99 ARG A CA 1
ATOM 772 C C . ARG A 1 99 ? 9.516 8.5 15.102 1 94.69 99 ARG A C 1
ATOM 774 O O . ARG A 1 99 ? 10.617 8.039 14.797 1 94.69 99 ARG A O 1
ATOM 781 N N . HIS A 1 100 ? 8.844 9.352 14.398 1 95.62 100 HIS A N 1
ATOM 782 C CA . HIS A 1 100 ? 9.398 9.789 13.117 1 95.62 100 HIS A CA 1
ATOM 783 C C . HIS A 1 100 ? 8.781 11.117 12.68 1 95.62 100 HIS A C 1
ATOM 785 O O . HIS A 1 100 ? 7.672 11.461 13.094 1 95.62 100 HIS A O 1
ATOM 791 N N . ASP A 1 101 ? 9.477 11.859 11.945 1 96.69 101 ASP A N 1
ATOM 792 C CA . ASP A 1 101 ? 8.914 12.977 11.195 1 96.69 101 ASP A CA 1
ATOM 793 C C . ASP A 1 101 ? 9.156 12.812 9.703 1 96.69 101 ASP A C 1
ATOM 795 O O . ASP A 1 101 ? 9.898 11.922 9.281 1 96.69 101 ASP A O 1
ATOM 799 N N . VAL A 1 102 ? 8.438 13.617 8.883 1 98 102 VAL A N 1
ATOM 800 C CA . VAL A 1 102 ? 8.516 13.508 7.43 1 98 102 VAL A CA 1
ATOM 801 C C . VAL A 1 102 ? 8.781 14.883 6.816 1 98 102 VAL A C 1
ATOM 803 O O . VAL A 1 102 ? 8.18 15.875 7.23 1 98 102 VAL A O 1
ATOM 806 N N . GLU A 1 103 ? 9.656 14.867 5.898 1 98.44 103 GLU A N 1
ATOM 807 C CA . GLU A 1 103 ? 9.922 16.047 5.078 1 98.44 103 GLU A CA 1
ATOM 808 C C . GLU A 1 103 ? 9.859 15.711 3.59 1 98.44 103 GLU A C 1
ATOM 810 O O . GLU A 1 103 ? 10.414 14.703 3.152 1 98.44 103 GLU A O 1
ATOM 815 N N . ALA A 1 104 ? 9.156 16.625 2.834 1 98.81 104 ALA A N 1
ATOM 816 C CA . ALA A 1 104 ? 9.148 16.453 1.383 1 98.81 104 ALA A CA 1
ATOM 817 C C . ALA A 1 104 ? 10.312 17.203 0.733 1 98.81 104 ALA A C 1
ATOM 819 O O . ALA A 1 104 ? 10.312 18.438 0.672 1 98.81 104 ALA A O 1
ATOM 820 N N . ILE A 1 105 ? 11.234 16.438 0.241 1 98.69 105 ILE A N 1
ATOM 821 C CA . ILE A 1 105 ? 12.359 17.031 -0.468 1 98.69 105 ILE A CA 1
ATOM 822 C C . ILE A 1 105 ? 11.898 17.547 -1.829 1 98.69 105 ILE A C 1
ATOM 824 O O . ILE A 1 105 ? 12.328 18.609 -2.273 1 98.69 105 ILE A O 1
ATOM 828 N N . GLU A 1 106 ? 11.008 16.828 -2.49 1 98.81 106 GLU A N 1
ATOM 829 C CA . GLU A 1 106 ? 10.25 17.203 -3.684 1 98.81 106 GLU A CA 1
ATOM 830 C C . GLU A 1 106 ? 8.75 17.156 -3.414 1 98.81 106 GLU A C 1
ATOM 832 O O . GLU A 1 106 ? 8.305 16.594 -2.414 1 98.81 106 GLU A O 1
ATOM 837 N N . GLU A 1 107 ? 8.016 17.828 -4.344 1 98.81 107 GLU A N 1
ATOM 838 C CA . GLU A 1 107 ? 6.578 17.562 -4.281 1 98.81 107 GLU A CA 1
ATOM 839 C C . GLU A 1 107 ? 6.289 16.062 -4.309 1 98.81 107 GLU A C 1
ATOM 841 O O . GLU A 1 107 ? 6.793 15.344 -5.176 1 98.81 107 GLU A O 1
ATOM 846 N N . SER A 1 108 ? 5.523 15.633 -3.25 1 98.88 108 SER A N 1
ATOM 847 C CA . SER A 1 108 ? 5.473 14.188 -3.041 1 98.88 108 SER A CA 1
ATOM 848 C C . SER A 1 108 ? 4.07 13.734 -2.66 1 98.88 108 SER A C 1
ATOM 850 O O . SER A 1 108 ? 3.271 14.523 -2.148 1 98.88 108 SER A O 1
ATOM 852 N N . ALA A 1 109 ? 3.791 12.508 -2.93 1 98.88 109 ALA A N 1
ATOM 853 C CA . ALA A 1 109 ? 2.662 11.766 -2.375 1 98.88 109 ALA A CA 1
ATOM 854 C C . ALA A 1 109 ? 3.105 10.398 -1.862 1 98.88 109 ALA A C 1
ATOM 856 O O . ALA A 1 109 ? 4.008 9.773 -2.43 1 98.88 109 ALA A O 1
ATOM 857 N N . PHE A 1 110 ? 2.512 9.969 -0.759 1 98.88 110 PHE A N 1
ATOM 858 C CA . PHE A 1 110 ? 2.83 8.648 -0.234 1 98.88 110 PHE A CA 1
ATOM 859 C C . PHE A 1 110 ? 1.638 8.055 0.511 1 98.88 110 PHE A C 1
ATOM 861 O O . PHE A 1 110 ? 0.755 8.789 0.958 1 98.88 110 PHE A O 1
ATOM 868 N N . LEU A 1 111 ? 1.581 6.691 0.541 1 98.81 111 LEU A N 1
ATOM 869 C CA . LEU A 1 111 ? 0.565 5.973 1.303 1 98.81 111 LEU A CA 1
ATOM 870 C C . LEU A 1 111 ? 1.076 5.625 2.695 1 98.81 111 LEU A C 1
ATOM 872 O O . LEU A 1 111 ? 2.188 5.109 2.844 1 98.81 111 LEU A O 1
ATOM 876 N N . LEU A 1 112 ? 0.3 5.98 3.635 1 97.75 112 LEU A N 1
ATOM 877 C CA . LEU A 1 112 ? 0.453 5.465 4.992 1 97.75 112 LEU A CA 1
ATOM 878 C C . LEU A 1 112 ? -0.514 4.316 5.25 1 97.75 112 LEU A C 1
ATOM 880 O O . LEU A 1 112 ? -1.728 4.473 5.102 1 97.75 112 LEU A O 1
ATOM 884 N N . THR A 1 113 ? -0.024 3.129 5.578 1 97.19 113 THR A N 1
ATOM 885 C CA . THR A 1 113 ? -0.857 1.965 5.863 1 97.19 113 THR A CA 1
ATOM 886 C C . THR A 1 113 ? -0.6 1.447 7.277 1 97.19 113 THR A C 1
ATOM 888 O O . THR A 1 113 ? 0.551 1.25 7.672 1 97.19 113 THR A O 1
ATOM 891 N N . LEU A 1 114 ? -1.637 1.255 8 1 94 114 LEU A N 1
ATOM 892 C CA . LEU A 1 114 ? -1.553 0.804 9.383 1 94 114 LEU A CA 1
ATOM 893 C C . LEU A 1 114 ? -2.404 -0.442 9.602 1 94 114 LEU A C 1
ATOM 895 O O . LEU A 1 114 ? -3.557 -0.496 9.164 1 94 114 LEU A O 1
ATOM 899 N N . GLY A 1 115 ? -1.851 -1.577 10.219 1 86.62 115 GLY A N 1
ATOM 900 C CA . GLY A 1 115 ? -2.615 -2.723 10.68 1 86.62 115 GLY A CA 1
ATOM 901 C C . GLY A 1 115 ? -3.326 -2.469 12 1 86.62 115 GLY A C 1
ATOM 902 O O . GLY A 1 115 ? -2.699 -2.459 13.062 1 86.62 115 GLY A O 1
ATOM 903 N N . TRP A 1 116 ? -4.625 -2.215 11.914 1 68.12 116 TRP A N 1
ATOM 904 C CA . TRP A 1 116 ? -5.352 -1.721 13.078 1 68.12 116 TRP A CA 1
ATOM 905 C C . TRP A 1 116 ? -5.777 -2.873 13.984 1 68.12 116 TRP A C 1
ATOM 907 O O . TRP A 1 116 ? -5.879 -4.016 13.539 1 68.12 116 TRP A O 1
ATOM 917 N N . LYS A 1 117 ? -5.43 -2.854 15.305 1 59 117 LYS A N 1
ATOM 918 C CA . LYS A 1 117 ? -6.023 -3.756 16.297 1 59 117 LYS A CA 1
ATOM 919 C C . LYS A 1 117 ? -7.191 -3.092 17.016 1 59 117 LYS A C 1
ATOM 921 O O . LYS A 1 117 ? -7.047 -1.999 17.562 1 59 117 LYS A O 1
ATOM 926 N N . SER A 1 118 ? -8.414 -3.363 16.516 1 47.38 118 SER A N 1
ATOM 927 C CA . SER A 1 118 ? -9.516 -2.855 17.328 1 47.38 118 SER A CA 1
ATOM 928 C C . SER A 1 118 ? -9.297 -3.156 18.812 1 47.38 118 SER A C 1
ATOM 930 O O . SER A 1 118 ? -8.859 -4.25 19.172 1 47.38 118 SER A O 1
ATOM 932 N N . PRO A 1 119 ? -9.422 -2.068 19.641 1 41.59 119 PRO A N 1
ATOM 933 C CA . PRO A 1 119 ? -9.406 -2.316 21.078 1 41.59 119 PRO A CA 1
ATOM 934 C C . PRO A 1 119 ? -10.273 -3.5 21.5 1 41.59 119 PRO A C 1
ATOM 936 O O . PRO A 1 119 ? -11.234 -3.838 20.797 1 41.59 119 PRO A O 1
ATOM 939 N N . MET B 1 1 ? 11.367 -20.984 9.391 1 27.09 1 MET B N 1
ATOM 940 C CA . MET B 1 1 ? 11.438 -19.875 8.445 1 27.09 1 MET B CA 1
ATOM 941 C C . MET B 1 1 ? 11.805 -18.578 9.148 1 27.09 1 MET B C 1
ATOM 943 O O . MET B 1 1 ? 11.172 -18.203 10.141 1 27.09 1 MET B O 1
ATOM 947 N N . THR B 1 2 ? 12.992 -18.125 9.18 1 30.52 2 THR B N 1
ATOM 948 C CA . THR B 1 2 ? 13.562 -17.047 9.992 1 30.52 2 THR B CA 1
ATOM 949 C C . THR B 1 2 ? 12.766 -15.766 9.836 1 30.52 2 THR B C 1
ATOM 951 O O . THR B 1 2 ? 12.5 -15.32 8.719 1 30.52 2 THR B O 1
ATOM 954 N N . GLN B 1 3 ? 11.945 -15.477 10.75 1 36.28 3 GLN B N 1
ATOM 955 C CA . GLN B 1 3 ? 11.242 -14.195 10.734 1 36.28 3 GLN B CA 1
ATOM 956 C C . GLN B 1 3 ? 12.188 -13.047 10.383 1 36.28 3 GLN B C 1
ATOM 958 O O . GLN B 1 3 ? 13.297 -12.969 10.922 1 36.28 3 GLN B O 1
ATOM 963 N N . PRO B 1 4 ? 12.148 -12.578 9.188 1 39.44 4 PRO B N 1
ATOM 964 C CA . PRO B 1 4 ? 13.133 -11.516 8.969 1 39.44 4 PRO B CA 1
ATOM 965 C C . PRO B 1 4 ? 13.281 -10.594 10.18 1 39.44 4 PRO B C 1
ATOM 967 O O . PRO B 1 4 ? 12.297 -10.242 10.82 1 39.44 4 PRO B O 1
ATOM 970 N N . ILE B 1 5 ? 14.211 -10.773 10.945 1 40.38 5 ILE B N 1
ATOM 971 C CA . ILE B 1 5 ? 14.578 -9.836 12 1 40.38 5 ILE B CA 1
ATOM 972 C C . ILE B 1 5 ? 14.43 -8.398 11.492 1 40.38 5 ILE B C 1
ATOM 974 O O . ILE B 1 5 ? 15.031 -8.031 10.484 1 40.38 5 ILE B O 1
ATOM 978 N N . HIS B 1 6 ? 13.242 -7.93 11.43 1 48.56 6 HIS B N 1
ATOM 979 C CA . HIS B 1 6 ? 13.141 -6.523 11.062 1 48.56 6 HIS B CA 1
ATOM 980 C C . HIS B 1 6 ? 14.086 -5.664 11.898 1 48.56 6 HIS B C 1
ATOM 982 O O . HIS B 1 6 ? 14.109 -5.773 13.125 1 48.56 6 HIS B O 1
ATOM 988 N N . PRO B 1 7 ? 15.172 -5.309 11.297 1 47.53 7 PRO B N 1
ATOM 989 C CA . PRO B 1 7 ? 16.109 -4.461 12.031 1 47.53 7 PRO B CA 1
ATOM 990 C C . PRO B 1 7 ? 15.398 -3.4 12.883 1 47.53 7 PRO B C 1
ATOM 992 O O . PRO B 1 7 ? 14.305 -2.951 12.523 1 47.53 7 PRO B O 1
ATOM 995 N N . VAL B 1 8 ? 15.906 -3.184 13.984 1 50.72 8 VAL B N 1
ATOM 996 C CA . VAL B 1 8 ? 15.703 -2.037 14.867 1 50.72 8 VAL B CA 1
ATOM 997 C C . VAL B 1 8 ? 15.789 -0.744 14.062 1 50.72 8 VAL B C 1
ATOM 999 O O . VAL B 1 8 ? 16.766 -0.52 13.336 1 50.72 8 VAL B O 1
ATOM 1002 N N . GLY B 1 9 ? 14.711 -0.112 13.492 1 63.75 9 GLY B N 1
ATOM 1003 C CA . GLY B 1 9 ? 14.758 1.197 12.859 1 63.75 9 GLY B CA 1
ATOM 1004 C C . GLY B 1 9 ? 13.945 1.268 11.578 1 63.75 9 GLY B C 1
ATOM 1005 O O . GLY B 1 9 ? 14.016 2.258 10.844 1 63.75 9 GLY B O 1
ATOM 1006 N N . GLY B 1 10 ? 13.328 0.271 11.312 1 83.12 10 GLY B N 1
ATOM 1007 C CA . GLY B 1 10 ? 12.492 0.29 10.125 1 83.12 10 GLY B CA 1
ATOM 1008 C C . GLY B 1 10 ? 13.156 -0.352 8.922 1 83.12 10 GLY B C 1
ATOM 1009 O O . GLY B 1 10 ? 14.367 -0.217 8.727 1 83.12 10 GLY B O 1
ATOM 1010 N N . ALA B 1 11 ? 12.609 -1.183 8.188 1 92.38 11 ALA B N 1
ATOM 1011 C CA . ALA B 1 11 ? 13.086 -1.811 6.961 1 92.38 11 ALA B CA 1
ATOM 1012 C C . ALA B 1 11 ? 12.578 -1.062 5.73 1 92.38 11 ALA B C 1
ATOM 1014 O O . ALA B 1 11 ? 11.422 -0.63 5.695 1 92.38 11 ALA B O 1
ATOM 1015 N N . THR B 1 12 ? 13.602 -0.856 4.773 1 97 12 THR B N 1
ATOM 1016 C CA . THR B 1 12 ? 13.219 -0.188 3.535 1 97 12 THR B CA 1
ATOM 1017 C C . THR B 1 12 ? 13.32 -1.143 2.35 1 97 12 THR B C 1
ATOM 1019 O O . THR B 1 12 ? 14.281 -1.903 2.24 1 97 12 THR B O 1
ATOM 1022 N N . PHE B 1 13 ? 12.406 -1.038 1.478 1 98.25 13 PHE B N 1
ATOM 1023 C CA . PHE B 1 13 ? 12.391 -1.861 0.274 1 98.25 13 PHE B CA 1
ATOM 1024 C C . PHE B 1 13 ? 12.344 -0.992 -0.977 1 98.25 13 PHE B C 1
ATOM 1026 O O . PHE B 1 13 ? 11.531 -0.068 -1.068 1 98.25 13 PHE B O 1
ATOM 1033 N N . ASP B 1 14 ? 13.258 -1.297 -1.863 1 98.56 14 ASP B N 1
ATOM 1034 C CA . ASP B 1 14 ? 13.094 -0.811 -3.23 1 98.56 14 ASP B CA 1
ATOM 1035 C C . ASP B 1 14 ? 12.234 -1.763 -4.055 1 98.56 14 ASP B C 1
ATOM 1037 O O . ASP B 1 14 ? 12.719 -2.789 -4.539 1 98.56 14 ASP B O 1
ATOM 1041 N N . LEU B 1 15 ? 10.969 -1.398 -4.277 1 98.81 15 LEU B N 1
ATOM 1042 C CA . LEU B 1 15 ? 10 -2.367 -4.781 1 98.81 15 LEU B CA 1
ATOM 1043 C C . LEU B 1 15 ? 10.328 -2.77 -6.215 1 98.81 15 LEU B C 1
ATOM 1045 O O . LEU B 1 15 ? 10.133 -3.924 -6.602 1 98.81 15 LEU B O 1
ATOM 1049 N N . ALA B 1 16 ? 10.836 -1.855 -6.973 1 98.44 16 ALA B N 1
ATOM 1050 C CA . ALA B 1 16 ? 11.227 -2.193 -8.336 1 98.44 16 ALA B CA 1
ATOM 1051 C C . ALA B 1 16 ? 12.391 -3.176 -8.352 1 98.44 16 ALA B C 1
ATOM 1053 O O . ALA B 1 16 ? 12.438 -4.086 -9.18 1 98.44 16 ALA B O 1
ATOM 1054 N N . ALA B 1 17 ? 13.344 -2.961 -7.445 1 98.56 17 ALA B N 1
ATOM 1055 C CA . ALA B 1 17 ? 14.492 -3.863 -7.367 1 98.56 17 ALA B CA 1
ATOM 1056 C C . ALA B 1 17 ? 14.062 -5.254 -6.91 1 98.56 17 ALA B C 1
ATOM 1058 O O . ALA B 1 17 ? 14.531 -6.262 -7.445 1 98.56 17 ALA B O 1
ATOM 1059 N N . VAL B 1 18 ? 13.188 -5.316 -5.926 1 98.62 18 VAL B N 1
ATOM 1060 C CA . VAL B 1 18 ? 12.688 -6.594 -5.43 1 98.62 18 VAL B CA 1
ATOM 1061 C C . VAL B 1 18 ? 11.945 -7.328 -6.547 1 98.62 18 VAL B C 1
ATOM 1063 O O . VAL B 1 18 ? 12.148 -8.523 -6.75 1 98.62 18 VAL B O 1
ATOM 1066 N N . GLU B 1 19 ? 11.117 -6.586 -7.246 1 98.69 19 GLU B N 1
ATOM 1067 C CA . GLU B 1 19 ? 10.383 -7.156 -8.375 1 98.69 19 GLU B CA 1
ATOM 1068 C C . GLU B 1 19 ? 11.344 -7.781 -9.383 1 98.69 19 GLU B C 1
ATOM 1070 O O . GLU B 1 19 ? 11.109 -8.898 -9.852 1 98.69 19 GLU B O 1
ATOM 1075 N N . ARG B 1 20 ? 12.359 -7.066 -9.781 1 98.44 20 ARG B N 1
ATOM 1076 C CA . ARG B 1 20 ? 13.328 -7.555 -10.758 1 98.44 20 ARG B CA 1
ATOM 1077 C C . ARG B 1 20 ? 13.984 -8.844 -10.281 1 98.44 20 ARG B C 1
ATOM 1079 O O . ARG B 1 20 ? 14.188 -9.766 -11.062 1 98.44 20 ARG B O 1
ATOM 1086 N N . GLU B 1 21 ? 14.305 -8.852 -9.008 1 98.62 21 GLU B N 1
ATOM 1087 C CA . GLU B 1 21 ? 14.898 -10.055 -8.438 1 98.62 21 GLU B CA 1
ATOM 1088 C C . GLU B 1 21 ? 13.938 -11.234 -8.508 1 98.62 21 GLU B C 1
ATOM 1090 O O . GLU B 1 21 ? 14.336 -12.344 -8.867 1 98.62 21 GLU B O 1
ATOM 1095 N N . MET B 1 22 ? 12.703 -10.984 -8.227 1 98.69 22 MET B N 1
ATOM 1096 C CA . MET B 1 22 ? 11.695 -12.039 -8.18 1 98.69 22 MET B CA 1
ATOM 1097 C C . MET B 1 22 ? 11.43 -12.602 -9.57 1 98.69 22 MET B C 1
ATOM 1099 O O . MET B 1 22 ? 11.117 -13.789 -9.719 1 98.69 22 MET B O 1
ATOM 1103 N N . ARG B 1 23 ? 11.57 -11.812 -10.586 1 98.12 23 ARG B N 1
ATOM 1104 C CA . ARG B 1 23 ? 11.344 -12.258 -11.953 1 98.12 23 ARG B CA 1
ATOM 1105 C C . ARG B 1 23 ? 12.422 -13.25 -12.391 1 98.12 23 ARG B C 1
ATOM 1107 O O . ARG B 1 23 ? 12.266 -13.945 -13.398 1 98.12 23 ARG B O 1
ATOM 1114 N N . ARG B 1 24 ? 13.453 -13.367 -11.617 1 98.06 24 ARG B N 1
ATOM 1115 C CA . ARG B 1 24 ? 14.547 -14.273 -11.938 1 98.06 24 ARG B CA 1
ATOM 1116 C C . ARG B 1 24 ? 14.43 -15.57 -11.156 1 98.06 24 ARG B C 1
ATOM 1118 O O . ARG B 1 24 ? 15.219 -16.5 -11.359 1 98.06 24 ARG B O 1
ATOM 1125 N N . GLU B 1 25 ? 13.508 -15.633 -10.266 1 97.88 25 GLU B N 1
ATOM 1126 C CA . GLU B 1 25 ? 13.328 -16.812 -9.422 1 97.88 25 GLU B CA 1
ATOM 1127 C C . GLU B 1 25 ? 12.766 -17.984 -10.234 1 97.88 25 GLU B C 1
ATOM 1129 O O . GLU B 1 25 ? 11.984 -17.781 -11.164 1 97.88 25 GLU B O 1
ATOM 1134 N N . ASP B 1 26 ? 13.07 -19.156 -9.859 1 97.31 26 ASP B N 1
ATOM 1135 C CA . ASP B 1 26 ? 12.602 -20.375 -10.516 1 97.31 26 ASP B CA 1
ATOM 1136 C C . ASP B 1 26 ? 11.078 -20.453 -10.492 1 97.31 26 ASP B C 1
ATOM 1138 O O . ASP B 1 26 ? 10.453 -20.828 -11.484 1 97.31 26 ASP B O 1
ATOM 1142 N N . ALA B 1 27 ? 10.516 -20.125 -9.359 1 96.19 27 ALA B N 1
ATOM 1143 C CA . ALA B 1 27 ? 9.062 -20.188 -9.234 1 96.19 27 ALA B CA 1
ATOM 1144 C C . ALA B 1 27 ? 8.375 -19.328 -10.281 1 96.19 27 ALA B C 1
ATOM 1146 O O . ALA B 1 27 ? 7.371 -19.734 -10.875 1 96.19 27 ALA B O 1
ATOM 1147 N N . TYR B 1 28 ? 8.867 -18.125 -10.477 1 98 28 TYR B N 1
ATOM 1148 C CA . TYR B 1 28 ? 8.32 -17.234 -11.492 1 98 28 TYR B CA 1
ATOM 1149 C C . TYR B 1 28 ? 8.445 -17.844 -12.883 1 98 28 TYR B C 1
ATOM 1151 O O . TYR B 1 28 ? 7.504 -17.781 -13.68 1 98 28 TYR B O 1
ATOM 1159 N N . GLN B 1 29 ? 9.617 -18.422 -13.141 1 97.06 29 GLN B N 1
ATOM 1160 C CA . GLN B 1 29 ? 9.875 -19 -14.461 1 97.06 29 GLN B CA 1
ATOM 1161 C C . GLN B 1 29 ? 9 -20.219 -14.719 1 97.06 29 GLN B C 1
ATOM 1163 O O . GLN B 1 29 ? 8.469 -20.391 -15.812 1 97.06 29 GLN B O 1
ATOM 1168 N N . ARG B 1 30 ? 8.758 -21 -13.742 1 97.19 30 ARG B N 1
ATOM 1169 C CA . ARG B 1 30 ? 8.062 -22.266 -13.898 1 97.19 30 ARG B CA 1
ATOM 1170 C C . ARG B 1 30 ? 6.555 -22.094 -13.758 1 97.19 30 ARG B C 1
ATOM 1172 O O . ARG B 1 30 ? 5.785 -22.656 -14.539 1 97.19 30 ARG B O 1
ATOM 1179 N N . GLU B 1 31 ? 6.121 -21.297 -12.805 1 96.56 31 GLU B N 1
ATOM 1180 C CA . GLU B 1 31 ? 4.711 -21.234 -12.422 1 96.56 31 GLU B CA 1
ATOM 1181 C C . GLU B 1 31 ? 4.027 -20.016 -13.031 1 96.56 31 GLU B C 1
ATOM 1183 O O . GLU B 1 31 ? 2.797 -19.938 -13.07 1 96.56 31 GLU B O 1
ATOM 1188 N N . GLY B 1 32 ? 4.836 -19.062 -13.445 1 98 32 GLY B N 1
ATOM 1189 C CA . GLY B 1 32 ? 4.289 -17.844 -14.039 1 98 32 GLY B CA 1
ATOM 1190 C C . GLY B 1 32 ? 3.984 -16.781 -13.008 1 98 32 GLY B C 1
ATOM 1191 O O . GLY B 1 32 ? 3.5 -15.695 -13.359 1 98 32 GLY B O 1
ATOM 1192 N N . HIS B 1 33 ? 4.191 -17.172 -11.727 1 98.31 33 HIS B N 1
ATOM 1193 C CA . HIS B 1 33 ? 4.023 -16.188 -10.672 1 98.31 33 HIS B CA 1
ATOM 1194 C C . HIS B 1 33 ? 4.824 -16.562 -9.43 1 98.31 33 HIS B C 1
ATOM 1196 O O . HIS B 1 33 ? 5.242 -17.719 -9.281 1 98.31 33 HIS B O 1
ATOM 1202 N N . THR B 1 34 ? 5.113 -15.609 -8.633 1 98.31 34 THR B N 1
ATOM 1203 C CA . THR B 1 34 ? 5.762 -15.812 -7.344 1 98.31 34 THR B CA 1
ATOM 1204 C C . THR B 1 34 ? 5.352 -14.727 -6.355 1 98.31 34 THR B C 1
ATOM 1206 O O . THR B 1 34 ? 4.863 -13.672 -6.758 1 98.31 34 THR B O 1
ATOM 1209 N N . ALA B 1 35 ? 5.441 -15.047 -5.086 1 98.19 35 ALA B N 1
ATOM 1210 C CA . ALA B 1 35 ? 5.07 -14.141 -4 1 98.19 35 ALA B CA 1
ATOM 1211 C C . ALA B 1 35 ? 6.18 -14.047 -2.955 1 98.19 35 ALA B C 1
ATOM 1213 O O . ALA B 1 35 ? 6.863 -15.039 -2.678 1 98.19 35 ALA B O 1
ATOM 1214 N N . ARG B 1 36 ? 6.332 -12.836 -2.424 1 98.19 36 ARG B N 1
ATOM 1215 C CA . ARG B 1 36 ? 7.305 -12.594 -1.362 1 98.19 36 ARG B CA 1
ATOM 1216 C C . ARG B 1 36 ? 6.695 -11.766 -0.239 1 98.19 36 ARG B C 1
ATOM 1218 O O . ARG B 1 36 ? 6.195 -10.664 -0.477 1 98.19 36 ARG B O 1
ATOM 1225 N N . THR B 1 37 ? 6.777 -12.312 0.996 1 97.81 37 THR B N 1
ATOM 1226 C CA . THR B 1 37 ? 6.309 -11.547 2.146 1 97.81 37 THR B CA 1
ATOM 1227 C C . THR B 1 37 ? 7.348 -10.508 2.566 1 97.81 37 THR B C 1
ATOM 1229 O O . THR B 1 37 ? 8.461 -10.859 2.957 1 97.81 37 THR B O 1
ATOM 1232 N N . LEU B 1 38 ? 7.008 -9.242 2.523 1 97.31 38 LEU B N 1
ATOM 1233 C CA . LEU B 1 38 ? 7.902 -8.148 2.908 1 97.31 38 LEU B CA 1
ATOM 1234 C C . LEU B 1 38 ? 7.742 -7.816 4.387 1 97.31 38 LEU B C 1
ATOM 1236 O O . LEU B 1 38 ? 8.727 -7.508 5.066 1 97.31 38 LEU B O 1
ATOM 1240 N N . VAL B 1 39 ? 6.504 -7.879 4.844 1 93.88 39 VAL B N 1
ATOM 1241 C CA . VAL B 1 39 ? 6.164 -7.539 6.223 1 93.88 39 VAL B CA 1
ATOM 1242 C C . VAL B 1 39 ? 5.293 -8.641 6.824 1 93.88 39 VAL B C 1
ATOM 1244 O O . VAL B 1 39 ? 4.281 -9.023 6.234 1 93.88 39 VAL B O 1
ATOM 1247 N N . ARG B 1 40 ? 5.719 -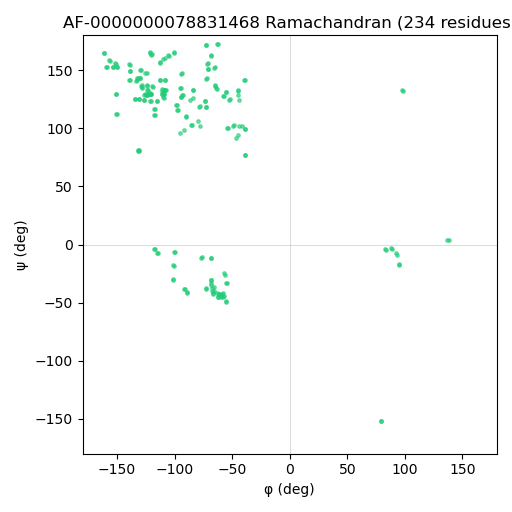9.156 7.934 1 93.44 40 ARG B N 1
ATOM 1248 C CA . ARG B 1 40 ? 4.938 -10.102 8.719 1 93.44 40 ARG B CA 1
ATOM 1249 C C . ARG B 1 40 ? 4.902 -9.695 10.188 1 93.44 40 ARG B C 1
ATOM 1251 O O . ARG B 1 40 ? 5.703 -10.172 10.992 1 93.44 40 ARG B O 1
ATOM 1258 N N . GLU B 1 41 ? 4.082 -8.797 10.477 1 89.56 41 GLU B N 1
ATOM 1259 C CA . GLU B 1 41 ? 3.854 -8.352 11.844 1 89.56 41 GLU B CA 1
ATOM 1260 C C . GLU B 1 41 ? 2.49 -8.812 12.359 1 89.56 41 GLU B C 1
ATOM 1262 O O . GLU B 1 41 ? 1.626 -9.203 11.57 1 89.56 41 GLU B O 1
ATOM 1267 N N . PRO B 1 42 ? 2.324 -8.836 13.672 1 86.69 42 PRO B N 1
ATOM 1268 C CA . PRO B 1 42 ? 1.053 -9.328 14.211 1 86.69 42 PRO B CA 1
ATOM 1269 C C . PRO B 1 42 ? -0.151 -8.555 13.68 1 86.69 42 PRO B C 1
ATOM 1271 O O . PRO B 1 42 ? -1.252 -9.102 13.586 1 86.69 42 PRO B O 1
ATOM 1274 N N . ASP B 1 43 ? 0.065 -7.297 13.242 1 90.75 43 ASP B N 1
ATOM 1275 C CA . ASP B 1 43 ? -1.089 -6.477 12.883 1 90.75 43 ASP B CA 1
ATOM 1276 C C . ASP B 1 43 ? -1.047 -6.082 11.406 1 90.75 43 ASP B C 1
ATOM 1278 O O . ASP B 1 43 ? -1.979 -5.453 10.906 1 90.75 43 ASP B O 1
ATOM 1282 N N . LEU B 1 44 ? 0.056 -6.473 10.727 1 93.62 44 LEU B N 1
ATOM 1283 C CA . LEU B 1 44 ? 0.181 -6.027 9.344 1 93.62 44 LEU B CA 1
ATOM 1284 C C . LEU B 1 44 ? 0.984 -7.031 8.523 1 93.62 44 LEU B C 1
ATOM 1286 O O . LEU B 1 44 ? 2.084 -7.422 8.914 1 93.62 44 LEU B O 1
ATOM 1290 N N . ARG B 1 45 ? 0.456 -7.422 7.41 1 94.75 45 ARG B N 1
ATOM 1291 C CA . ARG B 1 45 ? 1.138 -8.281 6.445 1 94.75 45 ARG B CA 1
ATOM 1292 C C . ARG B 1 45 ? 1.181 -7.629 5.066 1 94.75 45 ARG B C 1
ATOM 1294 O O . ARG B 1 45 ? 0.168 -7.117 4.586 1 94.75 45 ARG B O 1
ATOM 1301 N N . ILE B 1 46 ? 2.33 -7.555 4.453 1 97.25 46 ILE B N 1
ATOM 1302 C CA . ILE B 1 46 ? 2.502 -7.031 3.102 1 97.25 46 ILE B CA 1
ATOM 1303 C C . ILE B 1 46 ? 3.244 -8.055 2.244 1 97.25 46 ILE B C 1
ATOM 1305 O O . ILE B 1 46 ? 4.336 -8.5 2.604 1 97.25 46 ILE B O 1
ATOM 1309 N N . VAL B 1 47 ? 2.607 -8.398 1.144 1 97.88 47 VAL B N 1
ATOM 1310 C CA . VAL B 1 47 ? 3.156 -9.383 0.22 1 97.88 47 VAL B CA 1
ATOM 1311 C C . VAL B 1 47 ? 3.312 -8.766 -1.167 1 97.88 47 VAL B C 1
ATOM 1313 O O . VAL B 1 47 ? 2.402 -8.094 -1.66 1 97.88 47 VAL B O 1
ATOM 1316 N N . LEU B 1 48 ? 4.484 -8.922 -1.733 1 98.81 48 LEU B N 1
ATOM 1317 C CA . LEU B 1 48 ? 4.691 -8.555 -3.131 1 98.81 48 LEU B CA 1
ATOM 1318 C C . LEU B 1 48 ? 4.504 -9.758 -4.043 1 98.81 48 LEU B C 1
ATOM 1320 O O . LEU B 1 48 ? 5.094 -10.82 -3.811 1 98.81 48 LEU B O 1
ATOM 1324 N N . ILE B 1 49 ? 3.656 -9.625 -5.043 1 98.81 49 ILE B N 1
ATOM 1325 C CA . ILE B 1 49 ? 3.383 -10.695 -5.992 1 98.81 49 ILE B CA 1
ATOM 1326 C C . ILE B 1 49 ? 3.766 -10.25 -7.402 1 98.81 49 ILE B C 1
ATOM 1328 O O . ILE B 1 49 ? 3.475 -9.117 -7.801 1 98.81 49 ILE B O 1
ATOM 1332 N N . VAL B 1 50 ? 4.41 -11.094 -8.125 1 98.88 50 VAL B N 1
ATOM 1333 C CA . VAL B 1 50 ? 4.812 -10.844 -9.508 1 98.88 50 VAL B CA 1
ATOM 1334 C C . VAL B 1 50 ? 4.258 -11.945 -10.414 1 98.88 50 VAL B C 1
ATOM 1336 O O . VAL B 1 50 ? 4.305 -13.125 -10.07 1 98.88 50 VAL B O 1
ATOM 1339 N N . MET B 1 51 ? 3.746 -11.562 -11.539 1 98.81 51 MET B N 1
ATOM 1340 C CA . MET B 1 51 ? 3.064 -12.5 -12.422 1 98.81 51 MET B CA 1
ATOM 1341 C C . MET B 1 51 ? 3.436 -12.25 -13.883 1 98.81 51 MET B C 1
ATOM 1343 O O . MET B 1 51 ? 3.506 -11.102 -14.32 1 98.81 51 MET B O 1
ATOM 1347 N N . LYS B 1 52 ? 3.586 -13.273 -14.648 1 98.81 52 LYS B N 1
ATOM 1348 C CA . LYS B 1 52 ? 3.715 -13.18 -16.094 1 98.81 52 LYS B CA 1
ATOM 1349 C C . LYS B 1 52 ? 2.385 -12.797 -16.75 1 98.81 52 LYS B C 1
ATOM 1351 O O . LYS B 1 52 ? 1.318 -13.07 -16.188 1 98.81 52 LYS B O 1
ATOM 1356 N N . ALA B 1 53 ? 2.557 -12.211 -17.906 1 98.69 53 ALA B N 1
ATOM 1357 C CA . ALA B 1 53 ? 1.341 -11.977 -18.688 1 98.69 53 ALA B CA 1
ATOM 1358 C C . ALA B 1 53 ? 0.589 -13.281 -18.938 1 98.69 53 ALA B C 1
ATOM 1360 O O . ALA B 1 53 ? 1.193 -14.289 -19.312 1 98.69 53 ALA B O 1
ATOM 1361 N N . GLY B 1 54 ? -0.688 -13.242 -18.594 1 98.19 54 GLY B N 1
ATOM 1362 C CA . GLY B 1 54 ? -1.532 -14.398 -18.859 1 98.19 54 GLY B CA 1
ATOM 1363 C C . GLY B 1 54 ? -1.645 -15.328 -17.656 1 98.19 54 GLY B C 1
ATOM 1364 O O . GLY B 1 54 ? -2.525 -16.188 -17.609 1 98.19 54 GLY B O 1
ATOM 1365 N N . ALA B 1 55 ? -0.764 -15.219 -16.719 1 98.19 55 ALA B N 1
ATOM 1366 C CA . ALA B 1 55 ? -0.826 -16.062 -15.531 1 98.19 55 ALA B CA 1
ATOM 1367 C C . ALA B 1 55 ? -2.078 -15.766 -14.711 1 98.19 55 ALA B C 1
ATOM 1369 O O . ALA B 1 55 ? -2.582 -14.641 -14.719 1 98.19 55 ALA B O 1
ATOM 1370 N N . ARG B 1 56 ? -2.496 -16.828 -13.984 1 97.12 56 ARG B N 1
ATOM 1371 C CA . ARG B 1 56 ? -3.684 -16.734 -13.141 1 97.12 56 ARG B CA 1
ATOM 1372 C C . ARG B 1 56 ? -3.426 -17.312 -11.758 1 97.12 56 ARG B C 1
ATOM 1374 O O . ARG B 1 56 ? -2.662 -18.281 -11.617 1 97.12 56 ARG B O 1
ATOM 1381 N N . MET B 1 57 ? -3.975 -16.641 -10.797 1 95.5 57 MET B N 1
ATOM 1382 C CA . MET B 1 57 ? -4.023 -17.188 -9.453 1 95.5 57 MET B CA 1
ATOM 1383 C C . MET B 1 57 ? -5.445 -17.578 -9.07 1 95.5 57 MET B C 1
ATOM 1385 O O . MET B 1 57 ? -6.383 -16.812 -9.273 1 95.5 57 MET B O 1
ATOM 1389 N N . ALA B 1 58 ? -5.527 -18.703 -8.555 1 90.56 58 ALA B N 1
ATOM 1390 C CA . ALA B 1 58 ? -6.832 -19.281 -8.234 1 90.56 58 ALA B CA 1
ATOM 1391 C C . ALA B 1 58 ? -7.555 -18.438 -7.18 1 90.56 58 ALA B C 1
ATOM 1393 O O . ALA B 1 58 ? -6.973 -17.516 -6.602 1 90.56 58 ALA B O 1
ATOM 1394 N N . GLU B 1 59 ? -8.75 -18.828 -6.98 1 91.44 59 GLU B N 1
ATOM 1395 C CA . GLU B 1 59 ? -9.633 -18.062 -6.094 1 91.44 59 GLU B CA 1
ATOM 1396 C C . GLU B 1 59 ? -9.102 -18.078 -4.66 1 91.44 59 GLU B C 1
ATOM 1398 O O . GLU B 1 59 ? -8.695 -19.109 -4.145 1 91.44 59 GLU B O 1
ATOM 1403 N N . HIS B 1 60 ? -9.141 -16.844 -4.094 1 89.88 60 HIS B N 1
ATOM 1404 C CA . HIS B 1 60 ? -8.703 -16.625 -2.721 1 89.88 60 HIS B CA 1
ATOM 1405 C C . HIS B 1 60 ? -9.75 -15.844 -1.929 1 89.88 60 HIS B C 1
ATOM 1407 O O . HIS B 1 60 ? -10.633 -15.211 -2.514 1 89.88 60 HIS B O 1
ATOM 1413 N N . ARG B 1 61 ? -9.719 -16.141 -0.704 1 91.25 61 ARG B N 1
ATOM 1414 C CA . ARG B 1 61 ? -10.406 -15.281 0.251 1 91.25 61 ARG B CA 1
ATOM 1415 C C . ARG B 1 61 ? -9.57 -15.086 1.512 1 91.25 61 ARG B C 1
ATOM 1417 O O . ARG B 1 61 ? -8.734 -15.93 1.851 1 91.25 61 ARG B O 1
ATOM 1424 N N . ALA B 1 62 ? -9.719 -13.977 2.092 1 90.81 62 ALA B N 1
ATOM 1425 C CA . ALA B 1 62 ? -9.031 -13.68 3.344 1 90.81 62 ALA B CA 1
ATOM 1426 C C . ALA B 1 62 ? -10.016 -13.289 4.438 1 90.81 62 ALA B C 1
ATOM 1428 O O . ALA B 1 62 ? -11.07 -12.703 4.156 1 90.81 62 ALA B O 1
ATOM 1429 N N . SER B 1 63 ? -9.672 -13.625 5.609 1 91.44 63 SER B N 1
ATOM 1430 C CA . SER B 1 63 ? -10.5 -13.25 6.746 1 91.44 63 SER B CA 1
ATOM 1431 C C . SER B 1 63 ? -10.32 -11.781 7.102 1 91.44 63 SER B C 1
ATOM 1433 O O . SER B 1 63 ? -11.094 -11.227 7.887 1 91.44 63 SER B O 1
ATOM 1435 N N . GLU B 1 64 ? -9.352 -11.133 6.539 1 92.38 64 GLU B N 1
ATOM 1436 C CA . GLU B 1 64 ? -9.016 -9.734 6.781 1 92.38 64 GLU B CA 1
ATOM 1437 C C . GLU B 1 64 ? -9.438 -8.852 5.605 1 92.38 64 GLU B C 1
ATOM 1439 O O . GLU B 1 64 ? -9.734 -9.359 4.52 1 92.38 64 GLU B O 1
ATOM 1444 N N . THR B 1 65 ? -9.492 -7.578 5.91 1 92.44 65 THR B N 1
ATOM 1445 C CA . THR B 1 65 ? -9.531 -6.637 4.801 1 92.44 65 THR B CA 1
ATOM 1446 C C . THR B 1 65 ? -8.234 -6.703 3.992 1 92.44 65 THR B C 1
ATOM 1448 O O . THR B 1 65 ? -7.145 -6.777 4.562 1 92.44 65 THR B O 1
ATOM 1451 N N . VAL B 1 66 ? -8.391 -6.684 2.707 1 94.69 66 VAL B N 1
ATOM 1452 C CA . VAL B 1 66 ? -7.223 -6.781 1.836 1 94.69 66 VAL B CA 1
ATOM 1453 C C . VAL B 1 66 ? -7.18 -5.582 0.891 1 94.69 66 VAL B C 1
ATOM 1455 O O . VAL B 1 66 ? -8.211 -5.184 0.342 1 94.69 66 VAL B O 1
ATOM 1458 N N . SER B 1 67 ? -6.062 -4.961 0.759 1 96.88 67 SER B N 1
ATOM 1459 C CA . SER B 1 67 ? -5.871 -4.031 -0.351 1 96.88 67 SER B CA 1
ATOM 1460 C C . SER B 1 67 ? -4.918 -4.609 -1.393 1 96.88 67 SER B C 1
ATOM 1462 O O . SER B 1 67 ? -3.955 -5.297 -1.048 1 96.88 67 SER B O 1
ATOM 1464 N N . VAL B 1 68 ? -5.203 -4.367 -2.652 1 98.12 68 VAL B N 1
ATOM 1465 C CA . VAL B 1 68 ? -4.379 -4.742 -3.797 1 98.12 68 VAL B CA 1
ATOM 1466 C C . VAL B 1 68 ? -3.926 -3.486 -4.539 1 98.12 68 VAL B C 1
ATOM 1468 O O . VAL B 1 68 ? -4.75 -2.74 -5.07 1 98.12 68 VAL B O 1
ATOM 1471 N N . HIS B 1 69 ? -2.639 -3.264 -4.57 1 98.81 69 HIS B N 1
ATOM 1472 C CA . HIS B 1 69 ? -2.076 -2.076 -5.199 1 98.81 69 HIS B CA 1
ATOM 1473 C C . HIS B 1 69 ? -1.179 -2.447 -6.375 1 98.81 69 HIS B C 1
ATOM 1475 O O . HIS B 1 69 ? -0.106 -3.025 -6.184 1 98.81 69 HIS B O 1
ATOM 1481 N N . ALA B 1 70 ? -1.627 -2.111 -7.566 1 98.94 70 ALA B N 1
ATOM 1482 C CA . ALA B 1 70 ? -0.845 -2.432 -8.758 1 98.94 70 ALA B CA 1
ATOM 1483 C C . ALA B 1 70 ? 0.373 -1.521 -8.875 1 98.94 70 ALA B C 1
ATOM 1485 O O . ALA B 1 70 ? 0.235 -0.298 -8.961 1 98.94 70 ALA B O 1
ATOM 1486 N N . LEU B 1 71 ? 1.525 -2.127 -8.945 1 98.81 71 LEU B N 1
ATOM 1487 C CA . LEU B 1 71 ? 2.777 -1.379 -8.992 1 98.81 71 LEU B CA 1
ATOM 1488 C C . LEU B 1 71 ? 3.316 -1.306 -10.414 1 98.81 71 LEU B C 1
ATOM 1490 O O . LEU B 1 71 ? 4.098 -0.411 -10.742 1 98.81 71 LEU B O 1
ATOM 1494 N N . SER B 1 72 ? 3.053 -2.279 -11.203 1 98.75 72 SER B N 1
ATOM 1495 C CA . SER B 1 72 ? 3.375 -2.338 -12.625 1 98.75 72 SER B CA 1
ATOM 1496 C C . SER B 1 72 ? 2.412 -3.258 -13.375 1 98.75 72 SER B C 1
ATOM 1498 O O . SER B 1 72 ? 1.795 -4.137 -12.773 1 98.75 72 SER B O 1
ATOM 1500 N N . GLY B 1 73 ? 2.217 -3 -14.625 1 98.75 73 GLY B N 1
ATOM 1501 C CA . GLY B 1 73 ? 1.389 -3.848 -15.469 1 98.75 73 GLY B CA 1
ATOM 1502 C C . GLY B 1 73 ? -0.097 -3.598 -15.289 1 98.75 73 GLY B C 1
ATOM 1503 O O . GLY B 1 73 ? -0.523 -2.455 -15.109 1 98.75 73 GLY B O 1
ATOM 1504 N N . HIS B 1 74 ? -0.852 -4.656 -15.531 1 98.81 74 HIS B N 1
ATOM 1505 C CA . HIS B 1 74 ? -2.311 -4.625 -15.523 1 98.81 74 HIS B CA 1
ATOM 1506 C C . HIS B 1 74 ? -2.889 -5.977 -15.117 1 98.81 74 HIS B C 1
ATOM 1508 O O . HIS B 1 74 ? -2.76 -6.957 -15.852 1 98.81 74 HIS B O 1
ATOM 1514 N N . VAL B 1 75 ? -3.533 -5.973 -13.906 1 98.75 75 VAL B N 1
ATOM 1515 C CA . VAL B 1 75 ? -4.164 -7.211 -13.461 1 98.75 75 VAL B CA 1
ATOM 1516 C C . VAL B 1 75 ? -5.68 -7.043 -13.445 1 98.75 75 VAL B C 1
ATOM 1518 O O . VAL B 1 75 ? -6.188 -5.918 -13.438 1 98.75 75 VAL B O 1
ATOM 1521 N N . ARG B 1 76 ? -6.277 -8.125 -13.531 1 98.5 76 ARG B N 1
ATOM 1522 C CA . ARG B 1 76 ? -7.73 -8.211 -13.445 1 98.5 76 ARG B CA 1
ATOM 1523 C C . ARG B 1 76 ? -8.156 -9.109 -12.289 1 98.5 76 ARG B C 1
ATOM 1525 O O . ARG B 1 76 ? -7.637 -10.211 -12.125 1 98.5 76 ARG B O 1
ATOM 1532 N N . LEU B 1 77 ? -9.062 -8.586 -11.453 1 97.62 77 LEU B N 1
ATOM 1533 C CA . LEU B 1 77 ? -9.633 -9.383 -10.375 1 97.62 77 LEU B CA 1
ATOM 1534 C C . LEU B 1 77 ? -11.094 -9.719 -10.664 1 97.62 77 LEU B C 1
ATOM 1536 O O . LEU B 1 77 ? -11.883 -8.836 -11.008 1 97.62 77 LEU B O 1
ATOM 1540 N N . ARG B 1 78 ? -11.398 -10.922 -10.547 1 96.19 78 ARG B N 1
ATOM 1541 C CA . ARG B 1 78 ? -12.797 -11.336 -10.656 1 96.19 78 ARG B CA 1
ATOM 1542 C C . ARG B 1 78 ? -13.438 -11.484 -9.281 1 96.19 78 ARG B C 1
ATOM 1544 O O . ARG B 1 78 ? -12.969 -12.266 -8.453 1 96.19 78 ARG B O 1
ATOM 1551 N N . LEU B 1 79 ? -14.414 -10.641 -9.047 1 94.69 79 LEU B N 1
ATOM 1552 C CA . LEU B 1 79 ? -15.227 -10.695 -7.836 1 94.69 79 LEU B CA 1
ATOM 1553 C C . LEU B 1 79 ? -16.578 -11.367 -8.109 1 94.69 79 LEU B C 1
ATOM 1555 O O . LEU B 1 79 ? -16.922 -11.617 -9.266 1 94.69 79 LEU B O 1
ATOM 1559 N N . PRO B 1 80 ? -17.297 -11.766 -7.062 1 92.12 80 PRO B N 1
ATOM 1560 C CA . PRO B 1 80 ? -18.562 -12.469 -7.281 1 92.12 80 PRO B CA 1
ATOM 1561 C C . PRO B 1 80 ? -19.516 -11.695 -8.172 1 92.12 80 PRO B C 1
ATOM 1563 O O . PRO B 1 80 ? -20.188 -12.281 -9.023 1 92.12 80 PRO B O 1
ATOM 1566 N N . ASP B 1 81 ? -19.469 -10.375 -8.07 1 90.44 81 ASP B N 1
ATOM 1567 C CA . ASP B 1 81 ? -20.516 -9.625 -8.75 1 90.44 81 ASP B CA 1
ATOM 1568 C 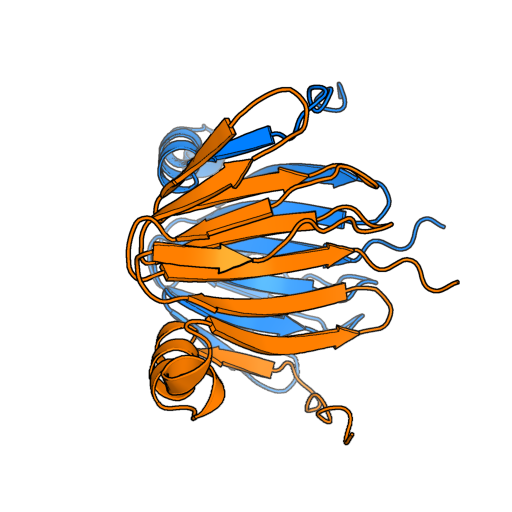C . ASP B 1 81 ? -19.922 -8.773 -9.883 1 90.44 81 ASP B C 1
ATOM 1570 O O . ASP B 1 81 ? -20.672 -8.156 -10.641 1 90.44 81 ASP B O 1
ATOM 1574 N N . LYS B 1 82 ? -18.609 -8.75 -9.945 1 93.25 82 LYS B N 1
ATOM 1575 C CA . LYS B 1 82 ? -18 -7.887 -10.961 1 93.25 82 LYS B CA 1
ATOM 1576 C C . LYS B 1 82 ? -16.562 -8.273 -11.234 1 93.25 82 LYS B C 1
ATOM 1578 O O . LYS B 1 82 ? -15.961 -9.031 -10.469 1 93.25 82 LYS B O 1
ATOM 1583 N N . THR B 1 83 ? -16.094 -7.73 -12.352 1 96.31 83 THR B N 1
ATOM 1584 C CA . THR B 1 83 ? -14.688 -7.805 -12.695 1 96.31 83 THR B CA 1
ATOM 1585 C C . THR B 1 83 ? -14.031 -6.43 -12.602 1 96.31 83 THR B C 1
ATOM 1587 O O . THR B 1 83 ? -14.578 -5.441 -13.102 1 96.31 83 THR B O 1
ATOM 1590 N N . VAL B 1 84 ? -12.914 -6.398 -11.961 1 97.06 84 VAL B N 1
ATOM 1591 C CA . VAL B 1 84 ? -12.234 -5.121 -11.758 1 97.06 84 VAL B CA 1
ATOM 1592 C C . VAL B 1 84 ? -10.898 -5.117 -12.5 1 97.06 84 VAL B C 1
ATOM 1594 O O . VAL B 1 84 ? -10.055 -5.984 -12.273 1 97.06 84 VAL B O 1
ATOM 1597 N N . GLU B 1 85 ? -10.75 -4.129 -13.367 1 98.19 85 GLU B N 1
ATOM 1598 C CA . GLU B 1 85 ? -9.453 -3.871 -13.977 1 98.19 85 GLU B CA 1
ATOM 1599 C C . GLU B 1 85 ? -8.578 -3.01 -13.07 1 98.19 85 GLU B C 1
ATOM 1601 O O . GLU B 1 85 ? -9.016 -1.963 -12.586 1 98.19 85 GLU B O 1
ATOM 1606 N N . LEU B 1 86 ? -7.359 -3.475 -12.945 1 98.38 86 LEU B N 1
ATOM 1607 C CA . LEU B 1 86 ? -6.449 -2.793 -12.031 1 98.38 86 LEU B CA 1
ATOM 1608 C C . LEU B 1 86 ? -5.102 -2.533 -12.695 1 98.38 86 LEU B C 1
ATOM 1610 O O . LEU B 1 86 ? -4.137 -3.268 -12.469 1 98.38 86 LEU B O 1
ATOM 1614 N N . PRO B 1 87 ? -5.062 -1.433 -13.516 1 98.62 87 PRO B N 1
ATOM 1615 C CA . PRO B 1 87 ? -3.773 -1.019 -14.078 1 98.62 87 PRO B CA 1
ATOM 1616 C C . PRO B 1 87 ? -2.852 -0.384 -13.031 1 98.62 87 PRO B C 1
ATOM 1618 O O . PRO B 1 87 ? -3.27 -0.145 -11.898 1 98.62 87 PRO B O 1
ATOM 1621 N N . PHE B 1 88 ? -1.649 -0.175 -13.477 1 98.44 88 PHE B N 1
ATOM 1622 C CA . PHE B 1 88 ? -0.646 0.468 -12.641 1 98.44 88 PHE B CA 1
ATOM 1623 C C . PHE B 1 88 ? -1.232 1.684 -11.93 1 98.44 88 PHE B C 1
ATOM 1625 O O . PHE B 1 88 ? -1.943 2.482 -12.539 1 98.44 88 PHE B O 1
ATOM 1632 N N . GLY B 1 89 ? -0.987 1.795 -10.633 1 98.38 89 GLY B N 1
ATOM 1633 C CA . GLY B 1 89 ? -1.311 3.004 -9.891 1 98.38 89 GLY B CA 1
ATOM 1634 C C . GLY B 1 89 ? -2.684 2.959 -9.25 1 98.38 89 GLY B C 1
ATOM 1635 O O . GLY B 1 89 ? -3.051 3.863 -8.492 1 98.38 89 GLY B O 1
ATOM 1636 N N . ARG B 1 90 ? -3.432 1.935 -9.555 1 98.56 90 ARG B N 1
ATOM 1637 C CA . ARG B 1 90 ? -4.742 1.789 -8.93 1 98.56 90 ARG B CA 1
ATOM 1638 C C . ARG B 1 90 ? -4.664 0.89 -7.703 1 98.56 90 ARG B C 1
ATOM 1640 O O . ARG B 1 90 ? -3.82 -0.005 -7.633 1 98.56 90 ARG B O 1
ATOM 1647 N N . LEU B 1 91 ? -5.492 1.19 -6.711 1 98.69 91 LEU B N 1
ATOM 1648 C CA . LEU B 1 91 ? -5.617 0.457 -5.457 1 98.69 91 LEU B CA 1
ATOM 1649 C C . LEU B 1 91 ? -7.039 -0.06 -5.27 1 98.69 91 LEU B C 1
ATOM 1651 O O . LEU B 1 91 ? -8 0.701 -5.391 1 98.69 91 LEU B O 1
ATOM 1655 N N . LEU B 1 92 ? -7.148 -1.381 -5.094 1 98 92 LEU B N 1
ATOM 1656 C CA . LEU B 1 92 ? -8.43 -2.027 -4.824 1 98 92 LEU B CA 1
ATOM 1657 C C . LEU B 1 92 ? -8.508 -2.498 -3.375 1 98 92 LEU B C 1
ATOM 1659 O O . LEU B 1 92 ? -7.547 -3.07 -2.852 1 98 92 LEU B O 1
ATOM 1663 N N . VAL B 1 93 ? -9.586 -2.211 -2.711 1 96.69 93 VAL B N 1
ATOM 1664 C CA . VAL B 1 93 ? -9.828 -2.684 -1.352 1 96.69 93 VAL B CA 1
ATOM 1665 C C . VAL B 1 93 ? -10.938 -3.734 -1.355 1 96.69 93 VAL B C 1
ATOM 1667 O O . VAL B 1 93 ? -12.016 -3.506 -1.904 1 96.69 93 VAL B O 1
ATOM 1670 N N . LEU B 1 94 ? -10.641 -4.848 -0.793 1 94.81 94 LEU B N 1
ATOM 1671 C CA . LEU B 1 94 ? -11.578 -5.965 -0.695 1 94.81 94 LEU B CA 1
ATOM 1672 C C . LEU B 1 94 ? -12.016 -6.184 0.75 1 94.81 94 LEU B C 1
ATOM 1674 O O . LEU B 1 94 ? -11.172 -6.281 1.648 1 94.81 94 LEU B O 1
ATOM 1678 N N . GLU B 1 95 ? -13.266 -6.262 0.913 1 91.31 95 GLU B N 1
ATOM 1679 C CA . GLU B 1 95 ? -13.805 -6.535 2.244 1 91.31 95 GLU B CA 1
ATOM 1680 C C . GLU B 1 95 ? -13.469 -7.957 2.689 1 91.31 95 GLU B C 1
ATOM 1682 O O . GLU B 1 95 ? -13.148 -8.812 1.862 1 91.31 95 GLU B O 1
ATOM 1687 N N . LYS B 1 96 ? -13.602 -8.148 4 1 91.12 96 LYS B N 1
ATOM 1688 C CA . LYS B 1 96 ? -13.352 -9.461 4.582 1 91.12 96 LYS B CA 1
ATOM 1689 C C . LYS B 1 96 ? -14.211 -10.531 3.916 1 91.12 96 LYS B C 1
ATOM 1691 O O . LYS B 1 96 ? -15.406 -10.328 3.697 1 91.12 96 LYS B O 1
ATOM 1696 N N . GLY B 1 97 ? -13.531 -11.602 3.557 1 91.56 97 GLY B N 1
ATOM 1697 C CA . GLY B 1 97 ? -14.258 -12.773 3.088 1 91.56 97 GLY B CA 1
ATOM 1698 C C . GLY B 1 97 ? -14.625 -12.695 1.618 1 91.56 97 GLY B C 1
ATOM 1699 O O . GLY B 1 97 ? -15.156 -13.656 1.056 1 91.56 97 GLY B O 1
ATOM 1700 N N . LEU B 1 98 ? -14.375 -11.625 0.953 1 92.5 98 LEU B N 1
ATOM 1701 C CA . LEU B 1 98 ? -14.758 -11.492 -0.449 1 92.5 98 LEU B CA 1
ATOM 1702 C C . LEU B 1 98 ? -13.867 -12.352 -1.34 1 92.5 98 LEU B C 1
ATOM 1704 O O . LEU B 1 98 ? -12.656 -12.125 -1.414 1 92.5 98 LEU B O 1
ATOM 1708 N N . ARG B 1 99 ? -14.516 -13.266 -2 1 94.75 99 ARG B N 1
ATOM 1709 C CA . ARG B 1 99 ? -13.781 -14.164 -2.887 1 94.75 99 ARG B CA 1
ATOM 1710 C C . ARG B 1 99 ? -13.32 -13.438 -4.145 1 94.75 99 ARG B C 1
ATOM 1712 O O . ARG B 1 99 ? -14.055 -12.609 -4.695 1 94.75 99 ARG B O 1
ATOM 1719 N N . HIS B 1 100 ? -12.141 -13.797 -4.57 1 95.69 100 HIS B N 1
ATOM 1720 C CA . HIS B 1 100 ? -11.617 -13.172 -5.777 1 95.69 100 HIS B CA 1
ATOM 1721 C C . HIS B 1 100 ? -10.539 -14.031 -6.422 1 95.69 100 HIS B C 1
ATOM 1723 O O . HIS B 1 100 ? -9.898 -14.844 -5.746 1 95.69 100 HIS B O 1
ATOM 1729 N N . ASP B 1 101 ? -10.375 -13.93 -7.652 1 96.75 101 ASP B N 1
ATOM 1730 C CA . ASP B 1 101 ? -9.195 -14.438 -8.344 1 96.75 101 ASP B CA 1
ATOM 1731 C C . ASP B 1 101 ? -8.477 -13.32 -9.094 1 96.75 101 ASP B C 1
ATOM 1733 O O . ASP B 1 101 ? -8.992 -12.203 -9.203 1 96.75 101 ASP B O 1
ATOM 1737 N N . VAL B 1 102 ? -7.234 -13.578 -9.508 1 98.06 102 VAL B N 1
ATOM 1738 C CA . VAL B 1 102 ? -6.406 -12.562 -10.156 1 98.06 102 VAL B CA 1
ATOM 1739 C C . VAL B 1 102 ? -5.848 -13.117 -11.461 1 98.06 102 VAL B C 1
ATOM 1741 O O . VAL B 1 102 ? -5.402 -14.266 -11.516 1 98.06 102 VAL B O 1
ATOM 1744 N N . GLU B 1 103 ? -5.887 -12.305 -12.438 1 98.44 103 GLU B N 1
ATOM 1745 C CA . GLU B 1 103 ? -5.25 -12.578 -13.719 1 98.44 103 GLU B CA 1
ATOM 1746 C C . GLU B 1 103 ? -4.355 -11.422 -14.156 1 98.44 103 GLU B C 1
ATOM 1748 O O . GLU B 1 103 ? -4.75 -10.258 -14.07 1 98.44 103 GLU B O 1
ATOM 1753 N N . ALA B 1 104 ? -3.141 -11.812 -14.633 1 98.81 104 ALA B N 1
ATOM 1754 C CA . ALA B 1 104 ? -2.266 -10.789 -15.188 1 98.81 104 ALA B CA 1
ATOM 1755 C C . ALA B 1 104 ? -2.504 -10.609 -16.688 1 98.81 104 ALA B C 1
ATOM 1757 O O . ALA B 1 104 ? -2.133 -11.477 -17.484 1 98.81 104 ALA B O 1
ATOM 1758 N N . ILE B 1 105 ? -3.068 -9.492 -17.031 1 98.69 105 ILE B N 1
ATOM 1759 C CA . ILE B 1 105 ? -3.283 -9.18 -18.438 1 98.69 105 ILE B CA 1
ATOM 1760 C C . ILE B 1 105 ? -1.951 -8.836 -19.109 1 98.69 105 ILE B C 1
ATOM 1762 O O . ILE B 1 105 ? -1.699 -9.227 -20.25 1 98.69 105 ILE B O 1
ATOM 1766 N N . GLU B 1 106 ? -1.064 -8.125 -18.375 1 98.81 106 GLU B N 1
ATOM 1767 C CA . GLU B 1 106 ? 0.338 -7.855 -18.672 1 98.81 106 GLU B CA 1
ATOM 1768 C C . GLU B 1 106 ? 1.253 -8.406 -17.594 1 98.81 106 GLU B C 1
ATOM 1770 O O . GLU B 1 106 ? 0.793 -8.742 -16.5 1 98.81 106 GLU B O 1
ATOM 1775 N N . GLU B 1 107 ? 2.551 -8.5 -17.969 1 98.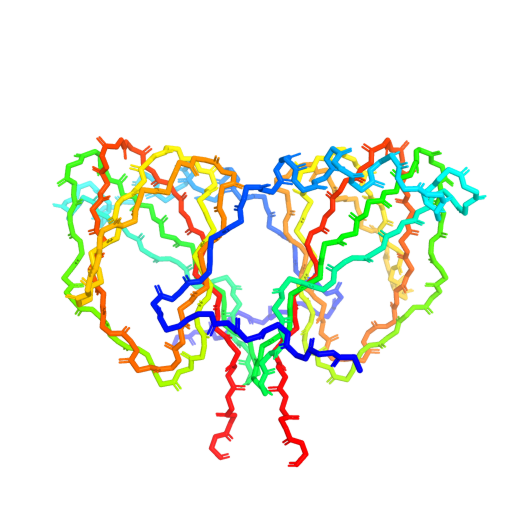81 107 GLU B N 1
ATOM 1776 C CA . GLU B 1 107 ? 3.488 -8.734 -16.875 1 98.81 107 GLU B CA 1
ATOM 1777 C C . GLU B 1 107 ? 3.314 -7.699 -15.766 1 98.81 107 GLU B C 1
ATOM 1779 O O . GLU B 1 107 ? 3.301 -6.496 -16.031 1 98.81 107 GLU B O 1
ATOM 1784 N N . SER B 1 108 ? 3.07 -8.25 -14.523 1 98.88 108 SER B N 1
ATOM 1785 C CA . SER B 1 108 ? 2.586 -7.34 -13.492 1 98.88 108 SER B CA 1
ATOM 1786 C C . SER B 1 108 ? 3.246 -7.625 -12.148 1 98.88 108 SER B C 1
ATOM 1788 O O . SER B 1 108 ? 3.719 -8.734 -11.906 1 98.88 108 SER B O 1
ATOM 1790 N N . ALA B 1 109 ? 3.295 -6.629 -11.336 1 98.88 109 ALA B N 1
ATOM 1791 C CA . ALA B 1 109 ? 3.566 -6.734 -9.906 1 98.88 109 ALA B CA 1
ATOM 1792 C C . ALA B 1 109 ? 2.551 -5.934 -9.094 1 98.88 109 ALA B C 1
ATOM 1794 O O . ALA B 1 109 ? 2.086 -4.879 -9.531 1 98.88 109 ALA B O 1
ATOM 1795 N N . PHE B 1 110 ? 2.172 -6.477 -7.938 1 98.88 110 PHE B N 1
ATOM 1796 C CA . PHE B 1 110 ? 1.253 -5.75 -7.07 1 98.88 110 PHE B CA 1
ATOM 1797 C C . PHE B 1 110 ? 1.492 -6.105 -5.609 1 98.88 110 PHE B C 1
ATOM 1799 O O . PHE B 1 110 ? 2.049 -7.164 -5.305 1 98.88 110 PHE B O 1
ATOM 1806 N N . LEU B 1 111 ? 1.155 -5.129 -4.703 1 98.81 111 LEU B N 1
ATOM 1807 C CA . LEU B 1 111 ? 1.223 -5.348 -3.264 1 98.81 111 LEU B CA 1
ATOM 1808 C C . LEU B 1 111 ? -0.122 -5.824 -2.723 1 98.81 111 LEU B C 1
ATOM 1810 O O . LEU B 1 111 ? -1.162 -5.238 -3.033 1 98.81 111 LEU B O 1
ATOM 1814 N N . LEU B 1 112 ? -0.05 -6.875 -2.016 1 97.75 112 LEU B N 1
ATOM 1815 C CA . LEU B 1 112 ? -1.156 -7.309 -1.17 1 97.75 112 LEU B CA 1
ATOM 1816 C C . LEU B 1 112 ? -0.928 -6.895 0.28 1 97.75 112 LEU B C 1
ATOM 1818 O O . LEU B 1 112 ? 0.093 -7.242 0.876 1 97.75 112 LEU B O 1
ATOM 1822 N N . THR B 1 113 ? -1.818 -6.102 0.866 1 97.25 113 THR B N 1
ATOM 1823 C CA . THR B 1 113 ? -1.706 -5.656 2.25 1 97.25 113 THR B CA 1
ATOM 1824 C C . THR B 1 113 ? -2.924 -6.09 3.059 1 97.25 113 THR B C 1
ATOM 1826 O O . THR B 1 113 ? -4.062 -5.887 2.635 1 97.25 113 THR B O 1
ATOM 1829 N N . LEU B 1 114 ? -2.678 -6.684 4.176 1 94.06 114 LEU B N 1
ATOM 1830 C CA . LEU B 1 114 ? -3.732 -7.191 5.043 1 94.06 114 LEU B CA 1
ATOM 1831 C C . LEU B 1 114 ? -3.58 -6.645 6.461 1 94.06 114 LEU B C 1
ATOM 1833 O O . LEU B 1 114 ? -2.479 -6.645 7.016 1 94.06 114 LEU B O 1
ATOM 1837 N N . GLY B 1 115 ? -4.676 -6.047 7.086 1 86.38 115 GLY B N 1
ATOM 1838 C CA . GLY B 1 115 ? -4.715 -5.699 8.5 1 86.38 115 GLY B CA 1
ATOM 1839 C C . GLY B 1 115 ? -5.008 -6.883 9.398 1 86.38 115 GLY B C 1
ATOM 1840 O O . GLY B 1 115 ? -6.129 -7.402 9.406 1 86.38 115 GLY B O 1
ATOM 1841 N N . TRP B 1 116 ? -3.941 -7.348 10.094 1 68.12 116 TRP B N 1
ATOM 1842 C CA . TRP B 1 116 ? -4.059 -8.617 10.812 1 68.12 116 TRP B CA 1
ATOM 1843 C C . TRP B 1 116 ? -4.621 -8.406 12.211 1 68.12 116 TRP B C 1
ATOM 1845 O O . TRP B 1 116 ? -4.527 -7.305 12.766 1 68.12 116 TRP B O 1
ATOM 1855 N N . LYS B 1 117 ? -5.781 -9.117 12.609 1 58.84 117 LYS B N 1
ATOM 1856 C CA . LYS B 1 117 ? -6.211 -9.195 14 1 58.84 117 LYS B CA 1
ATOM 1857 C C . LYS B 1 117 ? -5.621 -10.422 14.695 1 58.84 117 LYS B C 1
ATOM 1859 O O . LYS B 1 117 ? -5.695 -11.531 14.164 1 58.84 117 LYS B O 1
ATOM 1864 N N . SER B 1 118 ? -4.5 -10.172 15.453 1 48.38 118 SER B N 1
ATOM 1865 C CA . SER B 1 118 ? -4.078 -11.297 16.266 1 48.38 118 SER B CA 1
ATOM 1866 C C . SER B 1 118 ? -5.27 -11.961 16.953 1 48.38 118 SER B C 1
ATOM 1868 O O . SER B 1 118 ? -6.145 -11.281 17.484 1 48.38 118 SER B O 1
ATOM 1870 N N . PRO B 1 119 ? -5.438 -13.258 16.734 1 41.44 119 PRO B N 1
ATOM 1871 C CA . PRO B 1 119 ? -6.449 -13.953 17.531 1 41.44 119 PRO B CA 1
AT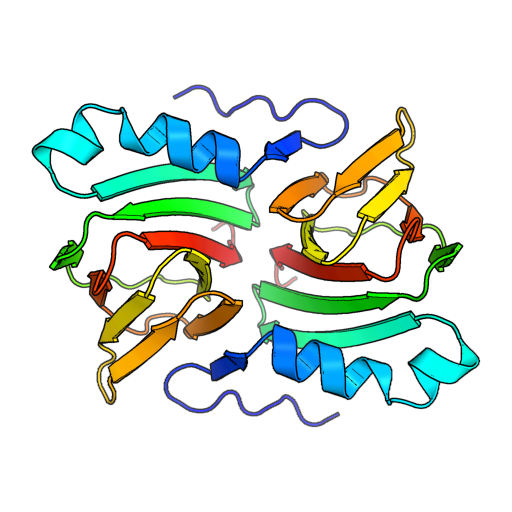OM 1872 C C . PRO B 1 119 ? -6.453 -13.508 19 1 41.44 119 PRO B C 1
ATOM 1874 O O . PRO B 1 119 ? -5.434 -13.031 19.5 1 41.44 119 PRO B O 1
#

Organism: Myxococcus xanthus (strain DK1622) (NCBI:txid246197)

pLDDT: mean 90.78, std 16.36, range [27.09, 98.94]

Foldseek 3Di:
DPQPPQDDPGDDDDLVVVQVVLCPDPCCVPQQKDKDWPDDDQFKTKMKMWGAAFHKDDKDFAQFKKKKAWQAAWKWKDWPVDIDIHHHGDMDIDHHGTIIMMHGNHGTMIMIMTGHNRD/DPPPPQDDPGDDDDLVVVQVVLCPDPCCVPQQKDKDWPDDDQFKTKMKMWGAAFHKDDKDFAQFKKKKAWQAAWKWKDWPVDIDIHHHGDMDIDHHGTIIMMHGNHGTMIMIMTGHDRD

Nearest PDB structures (foldseek):
  3fjs-assembly2_D  TM=9.021E-01  e=1.083E-09  Cupriavidus pinatubonensis JMP134
  9bwf-assembly1_A  TM=9.370E-01  e=7.229E-09  metagenome
  1yhf-assembly1_A  TM=7.748E-01  e=8.659E-10  Streptococcus pyogenes M1 GAS
  2ozj-assembly2_B-3  TM=9.562E-01  e=6.748E-08  Desulfitobacterium hafniense DCB-2
  2pfw-assembly1_B  TM=9.186E-01  e=9.975E-08  Shewanella frigidimarina NCIMB 400

Radius of gyration: 17.34 Å; Cα contacts (8 Å, |Δi|>4): 622; chains: 2; bounding box: 39×49×40 Å

Sequence (238 aa):
MTQPIHPVGGATFD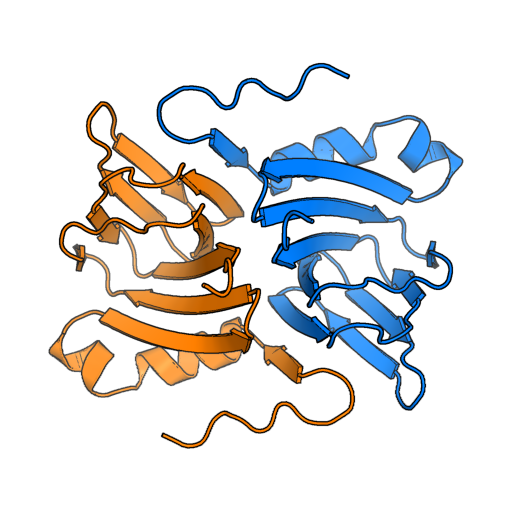LAAVEREMRREDAYQREGHTARTLVREPDLRIVLIVMKAGARMAEHRASETVSVHALSGHVRLRLPDKTVELPFGRLLVLEKGLRHDVEAIEESAFLLTLGWKSPMTQPIHPVGGATFDLAAVEREMRREDAYQREGHTARTLVREPDLRIVLIVMKAGARMAEHRASETVSVHALSGHVRLRLPDKTVELPFGRLLVLEKGLRHDVEAIEESAFLLTLGWKSP

Secondary structure (DSSP, 8-state):
-------TT-EEEEHHHHHHHHTTSHHHHHHSEEEEEEEE-SSEEEEEEEE-TT-EEEEE--SS-EEEEEEESEEEEE-SS-EEEEETTEEEEE-TT--EEEEESSSEEEEEEEE----/-------TT-EEEEHHHHHHHHTTSHHHHHHSEEEEEEEE-SSEEEEEEEE-TT-EEEEE--SS-EEEEEEESEEEEE-SS-EEEEETTEEEEE-TT--EEEEESSSEEEEEEEE----

Solvent-accessible surface area (backbone atoms only — not comparable to full-atom values): 12134 Å² total; per-residue (Å²): 130,80,67,75,74,67,56,92,82,40,49,75,39,54,48,66,60,52,51,57,54,49,66,69,34,67,53,23,68,74,69,28,35,44,76,45,78,78,39,86,49,70,28,31,36,33,31,42,36,40,33,34,55,70,27,72,46,73,77,41,64,42,88,36,45,34,35,40,33,23,73,36,42,25,36,36,36,44,39,90,88,46,75,46,81,34,40,51,49,22,36,36,36,37,54,57,57,53,49,32,29,42,33,20,73,29,55,25,32,30,39,40,38,32,14,28,67,66,128,129,81,67,74,76,67,56,93,82,40,48,75,40,54,48,67,59,52,50,58,56,48,66,69,34,65,54,23,70,73,70,27,36,45,76,44,76,78,38,85,50,70,27,31,35,33,31,42,36,40,33,34,53,69,28,73,45,72,76,41,66,41,87,36,43,35,36,41,34,25,72,35,42,25,35,35,35,44,40,91,88,46,73,44,81,34,41,51,50,22,36,37,36,38,54,56,56,52,50,32,29,43,33,19,74,28,54,24,31,31,39,41,37,33,14,30,68,66,129